Protein AF-A0A6L6JGP5-F1 (afdb_monomer)

Secondary structure (DSSP, 8-state):
--HHHHHHHHHHHPPTTHHHHHHHHTT--HHHHHHHH-TT-S----HHHHHHHHHHHTPPTTTTTS-S---------HHHHHHHHHHHHHHHHH-TTSEEESSEEEEETTEEEEESEEEE-TT--EEEEEEE-S-TT-HHHHHHHHHHHHHHT-SEEEEE-TTTT--TT-TTTT---GGG--EEEEEEETTEEEEESS-GGGTHHHH--

Solvent-accessible surface area (backbone atoms only — not comparable to full-atom values): 11742 Å² total; per-residue (Å²): 134,61,42,62,54,33,19,51,18,46,60,75,68,57,54,95,62,46,61,59,54,47,19,64,76,66,74,42,58,52,68,57,52,54,40,33,44,34,73,90,39,91,50,74,48,43,70,69,57,50,55,53,49,26,64,73,71,74,43,61,92,56,49,45,71,69,35,59,73,70,66,77,73,57,78,73,52,67,64,54,56,51,42,50,54,53,43,48,50,36,46,39,67,69,40,74,78,38,49,67,38,70,70,32,79,46,69,52,95,94,47,76,48,73,32,51,33,32,37,19,40,86,88,66,49,41,43,30,39,28,40,74,31,96,57,72,79,41,63,66,59,52,50,53,50,53,50,49,29,68,65,56,61,20,44,29,35,35,34,24,29,81,61,20,7,55,60,91,80,58,85,53,89,84,55,44,40,77,97,40,58,41,49,50,33,32,35,48,59,94,90,42,79,42,80,42,97,65,50,72,94,59,39,28,65,69,49,23,72

Nearest PDB structures (foldseek):
  3ijm-assembly1_B  TM=6.094E-01  e=1.313E-04  Spirosoma linguale DSM 74
  6vmh-assembly1_C  TM=7.780E-01  e=2.385E+00  Eganvirus ev186
  1y88-assembly1_A  TM=6.019E-01  e=3.965E-01  Archaeoglobus fulgidus
  7lo5-assembly1_B  TM=4.124E-01  e=2.458E-01  Deinococcus wulumuqiensis
  6vli-assembly1_D  TM=4.172E-01  e=4.887E+00  Eganvirus ev186

Structure (mmCIF, N/CA/C/O backbone):
data_AF-A0A6L6JGP5-F1
#
_entry.id   AF-A0A6L6JGP5-F1
#
loop_
_atom_site.group_PDB
_atom_site.id
_atom_site.type_symbol
_atom_site.label_atom_id
_atom_site.label_alt_id
_atom_site.label_comp_id
_atom_site.label_asym_id
_atom_site.label_entity_id
_atom_site.label_seq_id
_atom_site.pdbx_PDB_ins_code
_atom_site.Cartn_x
_atom_site.Cartn_y
_atom_site.Cartn_z
_atom_site.occupancy
_atom_site.B_iso_or_equiv
_atom_site.auth_seq_id
_atom_site.auth_comp_id
_atom_site.auth_asym_id
_atom_site.auth_atom_id
_atom_site.pdbx_PDB_model_num
ATOM 1 N N . MET A 1 1 ? 3.767 3.943 35.020 1.00 59.44 1 MET A N 1
ATOM 2 C CA . MET A 1 1 ? 4.099 4.657 33.766 1.00 59.44 1 MET A CA 1
ATOM 3 C C . MET A 1 1 ? 3.699 6.122 33.915 1.00 59.44 1 MET A C 1
ATOM 5 O O . MET A 1 1 ? 2.789 6.384 34.691 1.00 59.44 1 MET A O 1
ATOM 9 N N . ASP A 1 2 ? 4.389 7.068 33.273 1.00 84.25 2 ASP A N 1
ATOM 10 C CA . ASP A 1 2 ? 4.241 8.501 33.586 1.00 84.25 2 ASP A CA 1
ATOM 11 C C . ASP A 1 2 ? 3.005 9.155 32.928 1.00 84.25 2 ASP A C 1
ATOM 13 O O . ASP A 1 2 ? 2.706 8.934 31.752 1.00 84.25 2 ASP A O 1
ATOM 17 N N . SER A 1 3 ? 2.316 10.013 33.685 1.00 84.12 3 SER A N 1
ATOM 18 C CA . SER A 1 3 ? 1.148 10.816 33.284 1.00 84.12 3 SER A CA 1
ATOM 19 C C . SER A 1 3 ? 1.394 11.600 31.988 1.00 84.12 3 SER A C 1
ATOM 21 O O . SER A 1 3 ? 0.507 11.703 31.137 1.00 84.12 3 SER A O 1
ATOM 23 N N . GLN A 1 4 ? 2.618 12.099 31.780 1.00 84.94 4 GLN A N 1
ATOM 24 C CA . GLN A 1 4 ? 2.993 12.812 30.553 1.00 84.94 4 GLN A CA 1
ATOM 25 C C . GLN A 1 4 ? 2.918 11.930 29.304 1.00 84.94 4 GLN A C 1
ATOM 27 O O . GLN A 1 4 ? 2.494 12.392 28.242 1.00 84.94 4 GLN A O 1
ATOM 32 N N . THR A 1 5 ? 3.263 10.647 29.433 1.00 83.12 5 THR A N 1
ATOM 33 C CA . THR A 1 5 ? 3.203 9.692 28.318 1.00 83.12 5 THR A CA 1
ATOM 34 C C . THR A 1 5 ? 1.757 9.487 27.875 1.00 83.12 5 THR A C 1
ATOM 36 O O . THR A 1 5 ? 1.443 9.650 26.698 1.00 83.12 5 THR A O 1
ATOM 39 N N . ARG A 1 6 ? 0.838 9.283 28.826 1.00 86.12 6 ARG A N 1
ATOM 40 C CA . ARG A 1 6 ? -0.597 9.147 28.529 1.00 86.12 6 ARG A CA 1
ATOM 41 C C . ARG A 1 6 ? -1.183 10.391 27.873 1.00 86.12 6 ARG A C 1
ATOM 43 O O . ARG A 1 6 ? -1.938 10.276 26.912 1.00 86.12 6 ARG A O 1
ATOM 50 N N . LYS A 1 7 ? -0.807 11.583 28.350 1.00 90.25 7 LYS A N 1
ATOM 51 C CA . LYS A 1 7 ? -1.234 12.872 27.771 1.00 90.25 7 LYS A CA 1
ATOM 52 C C . LYS A 1 7 ? -0.756 13.056 26.333 1.00 90.25 7 LYS A C 1
ATOM 54 O O . LYS A 1 7 ? -1.494 13.558 25.486 1.00 90.25 7 LYS A O 1
ATOM 59 N N . LYS A 1 8 ? 0.473 12.632 26.033 1.00 85.25 8 LYS A N 1
ATOM 60 C CA . LYS A 1 8 ? 0.995 12.624 24.663 1.00 85.25 8 LYS A CA 1
ATOM 61 C C . LYS A 1 8 ? 0.203 11.652 23.782 1.00 85.25 8 LYS A C 1
ATOM 63 O O . LYS A 1 8 ? -0.222 12.029 22.691 1.00 85.25 8 LYS A O 1
ATOM 68 N N . ASN A 1 9 ? -0.042 10.443 24.279 1.00 85.88 9 ASN A N 1
ATOM 69 C CA . ASN A 1 9 ? -0.699 9.371 23.532 1.00 85.88 9 ASN A CA 1
ATOM 70 C C . ASN A 1 9 ? -2.166 9.692 23.230 1.00 85.88 9 ASN A C 1
ATOM 72 O O . ASN A 1 9 ? -2.601 9.560 22.088 1.00 85.88 9 ASN A O 1
ATOM 76 N N . ILE A 1 10 ? -2.918 10.195 24.212 1.00 87.50 10 ILE A N 1
ATOM 77 C CA . ILE A 1 10 ? -4.322 10.563 24.004 1.00 87.50 10 ILE A CA 1
ATOM 78 C C . ILE A 1 10 ? -4.465 11.698 22.988 1.00 87.50 10 ILE A C 1
ATOM 80 O O . ILE A 1 10 ? -5.337 11.646 22.126 1.00 87.50 10 ILE A O 1
ATOM 84 N N . ARG A 1 11 ? -3.567 12.692 23.014 1.00 86.06 11 ARG A N 1
ATOM 85 C CA . ARG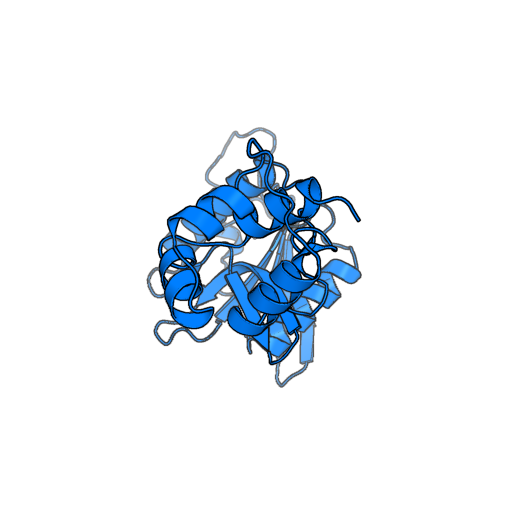 A 1 11 ? -3.585 13.799 22.050 1.00 86.06 11 ARG A CA 1
ATOM 86 C C . ARG A 1 11 ? -3.310 13.330 20.620 1.00 86.06 11 ARG A C 1
ATOM 88 O O . ARG A 1 11 ? -3.856 13.912 19.692 1.00 86.06 11 ARG A O 1
ATOM 95 N N . ALA A 1 12 ? -2.478 12.303 20.445 1.00 81.12 12 ALA A N 1
ATOM 96 C CA . ALA A 1 12 ? -2.206 11.713 19.136 1.00 81.12 12 ALA A CA 1
ATOM 97 C C . ALA A 1 12 ? -3.389 10.886 18.598 1.00 81.12 12 ALA A C 1
ATOM 99 O O . ALA A 1 12 ? -3.545 10.770 17.385 1.00 81.12 12 ALA A O 1
ATOM 100 N N . ARG A 1 13 ? -4.216 10.316 19.486 1.00 85.88 13 ARG A N 1
ATOM 101 C CA . ARG A 1 13 ? -5.344 9.443 19.118 1.00 85.88 13 ARG A CA 1
ATOM 102 C C . ARG A 1 13 ? -6.669 10.193 18.928 1.00 85.88 13 ARG A C 1
ATOM 104 O O . ARG A 1 13 ? -7.466 9.783 18.088 1.00 85.88 13 ARG A O 1
ATOM 111 N N . LEU A 1 14 ? -6.918 11.270 19.680 1.00 86.12 14 LEU A N 1
ATOM 112 C CA . LEU A 1 14 ? -8.174 12.028 19.600 1.00 86.12 14 LEU A CA 1
ATOM 113 C C . LEU A 1 14 ? -8.285 12.843 18.302 1.00 86.12 14 LEU A C 1
ATOM 115 O O . LEU A 1 14 ? -7.399 13.626 17.957 1.00 86.12 14 LEU A O 1
ATOM 119 N N . LYS A 1 15 ? -9.428 12.725 17.625 1.00 83.38 15 LYS A N 1
ATOM 120 C CA . LYS A 1 15 ? -9.823 13.536 16.468 1.00 83.38 15 LYS A CA 1
ATOM 121 C C . LYS A 1 15 ? -10.721 14.701 16.888 1.00 83.38 15 LYS A C 1
ATOM 123 O O . LYS A 1 15 ? -11.176 14.822 18.028 1.00 83.38 15 LYS A O 1
ATOM 128 N N . ARG A 1 16 ? -10.994 15.600 15.937 1.00 79.06 16 ARG A N 1
ATOM 129 C CA . ARG A 1 16 ? -11.905 16.735 16.141 1.00 79.06 16 ARG A CA 1
ATOM 130 C C . ARG A 1 16 ? -13.306 16.217 16.491 1.00 79.06 16 ARG A C 1
ATOM 132 O O . ARG A 1 16 ? -13.933 15.563 15.672 1.00 79.06 16 ARG A O 1
ATOM 139 N N . GLY A 1 17 ? -13.795 16.567 17.681 1.00 83.00 17 GLY A N 1
ATOM 140 C CA . GLY A 1 17 ? -15.117 16.168 18.186 1.00 83.00 17 GLY A CA 1
ATOM 141 C C . GLY A 1 17 ? -15.080 15.073 19.256 1.00 83.00 17 GLY A C 1
ATOM 142 O O . GLY A 1 17 ? -15.974 15.039 20.100 1.00 83.00 17 GLY A O 1
ATOM 143 N N . ASP A 1 18 ? -14.014 14.270 19.313 1.00 87.06 18 ASP A N 1
ATOM 144 C CA . ASP A 1 18 ? -13.922 13.130 20.236 1.00 87.06 18 ASP A CA 1
ATOM 145 C C . ASP A 1 18 ? -13.907 13.565 21.703 1.00 87.06 18 ASP A C 1
ATOM 147 O O . ASP A 1 18 ? -14.499 12.910 22.552 1.00 87.06 18 ASP A O 1
ATOM 151 N N . LEU A 1 19 ? -13.296 14.713 22.015 1.00 90.44 19 LEU A N 1
ATOM 152 C CA . LEU A 1 19 ? -13.270 15.236 23.383 1.00 90.44 19 LEU A CA 1
ATOM 153 C C . LEU A 1 19 ? -14.669 15.617 23.891 1.00 90.44 19 LEU A C 1
ATOM 155 O O . LEU A 1 19 ? -14.971 15.422 25.065 1.00 90.44 19 LEU A O 1
ATOM 159 N N . LYS A 1 20 ? -15.531 16.135 23.005 1.00 89.44 20 LYS A N 1
ATOM 160 C CA . LYS A 1 20 ? -16.921 16.454 23.348 1.00 89.44 20 LYS A CA 1
ATOM 161 C C . LYS A 1 20 ? -17.709 15.168 23.596 1.00 89.44 20 LYS A C 1
ATOM 163 O O . LYS A 1 20 ? -18.354 15.041 24.632 1.00 89.44 20 LYS A O 1
ATOM 168 N N . LYS A 1 21 ? -17.566 14.190 22.702 1.00 89.56 21 LYS A N 1
ATOM 169 C CA . 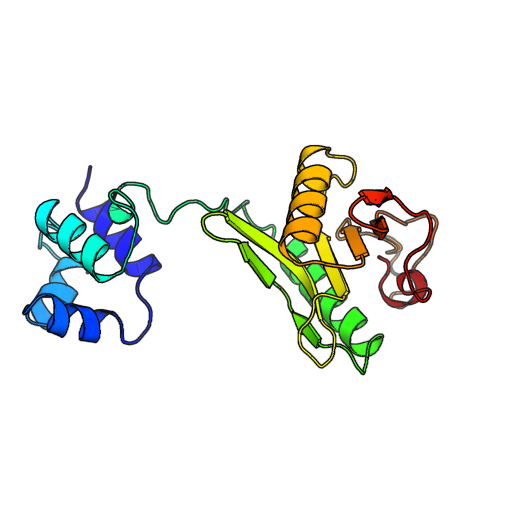LYS A 1 21 ? -18.176 12.867 22.862 1.00 89.56 21 LYS A CA 1
ATOM 170 C C . LYS A 1 21 ? -17.734 12.196 24.170 1.00 89.56 21 LYS A C 1
ATOM 172 O O . LYS A 1 21 ? -18.568 11.728 24.932 1.00 89.56 21 LYS A O 1
ATOM 177 N N . LEU A 1 22 ? -16.440 12.239 24.490 1.00 92.12 22 LEU A N 1
ATOM 178 C CA . LEU A 1 22 ? -15.905 11.717 25.749 1.00 92.12 22 LEU A CA 1
ATOM 179 C C . LEU A 1 22 ? -16.461 12.430 26.980 1.00 92.12 22 LEU A C 1
ATOM 181 O O . LEU A 1 22 ? -16.735 11.770 27.977 1.00 92.12 22 LEU A O 1
ATOM 185 N N . SER A 1 23 ? -16.633 13.755 26.922 1.00 93.31 23 SER A N 1
ATOM 186 C CA . SER A 1 23 ? -17.236 14.502 28.032 1.00 93.31 23 SER A CA 1
ATOM 187 C C . SER A 1 23 ? -18.674 14.061 28.312 1.00 93.31 23 SER A C 1
ATOM 189 O O . SER A 1 23 ? -19.041 13.888 29.471 1.00 93.31 23 SER A O 1
ATOM 191 N N . GLU A 1 24 ? -19.451 13.792 27.260 1.00 91.75 24 GLU A N 1
ATOM 192 C CA . GLU A 1 24 ? -20.830 13.305 27.362 1.00 91.75 24 GLU A CA 1
ATOM 193 C C . GLU A 1 24 ? -20.876 11.848 27.856 1.00 91.75 24 GLU A C 1
ATOM 195 O O . GLU A 1 24 ? -21.650 11.514 28.747 1.00 91.75 24 GLU A O 1
ATOM 200 N N . GLU A 1 25 ? -20.013 10.971 27.336 1.00 91.75 25 GLU A N 1
ATOM 201 C CA . GLU A 1 25 ? -20.036 9.542 27.672 1.00 91.75 25 GLU A CA 1
ATOM 202 C C . GLU A 1 25 ? -19.454 9.187 29.043 1.00 91.75 25 GLU A C 1
ATOM 204 O O . GLU A 1 25 ? -19.795 8.136 29.601 1.00 91.75 25 GLU A O 1
ATOM 209 N N . LEU A 1 26 ? -18.530 10.004 29.551 1.00 91.75 26 LEU A N 1
ATOM 210 C CA . LEU A 1 26 ? -17.927 9.834 30.873 1.00 91.75 26 LEU A CA 1
ATOM 211 C C . LEU A 1 26 ? -18.664 10.616 31.963 1.00 91.75 26 LEU A C 1
ATOM 213 O O . LEU A 1 26 ? -18.297 10.466 33.126 1.00 91.75 26 LEU A O 1
ATOM 217 N N . ASP A 1 27 ? -19.664 11.424 31.596 1.00 92.06 27 ASP A N 1
ATOM 218 C CA . ASP A 1 27 ? -20.333 12.374 32.491 1.00 92.06 27 ASP A CA 1
ATOM 219 C C . ASP A 1 27 ? -19.319 13.283 33.218 1.00 92.06 27 ASP A C 1
ATOM 221 O O . ASP A 1 27 ? -19.314 13.452 34.437 1.00 92.06 27 ASP A O 1
ATOM 225 N N . MET A 1 28 ? -18.367 13.828 32.451 1.00 92.00 28 MET A N 1
ATOM 226 C CA . MET A 1 28 ? -17.298 14.690 32.962 1.00 92.00 28 MET A CA 1
ATOM 227 C C . MET A 1 28 ? -17.269 16.006 32.201 1.00 92.00 28 MET A C 1
ATOM 229 O O . MET A 1 28 ? -17.483 16.048 30.994 1.00 92.00 28 MET A O 1
ATOM 233 N N . SER A 1 29 ? -16.922 17.104 32.878 1.00 93.19 29 SER A N 1
ATOM 234 C CA . SER A 1 29 ? -16.856 18.395 32.191 1.00 93.19 29 SER A CA 1
ATOM 235 C C . SER A 1 29 ? -15.777 18.401 31.100 1.00 93.19 29 SER A C 1
ATOM 237 O O . SER A 1 29 ? -14.640 17.965 31.307 1.00 93.19 29 SER A O 1
ATOM 239 N N . TYR A 1 30 ? -16.115 18.971 29.942 1.00 91.06 30 TYR A N 1
ATOM 240 C CA . TYR A 1 30 ? -15.174 19.160 28.835 1.00 91.06 30 TYR A CA 1
ATOM 241 C C . TYR A 1 30 ? -13.903 19.899 29.281 1.00 91.06 30 TYR A C 1
ATOM 243 O O . TYR A 1 30 ? -12.793 19.530 28.901 1.00 91.06 30 TYR A O 1
ATOM 251 N N . SER A 1 31 ? -14.062 20.921 30.131 1.00 90.31 31 SER A N 1
ATOM 252 C CA . SER A 1 31 ? -12.950 21.699 30.689 1.00 90.31 31 SER A CA 1
ATOM 253 C C . SER A 1 31 ? -11.991 20.819 31.493 1.00 90.31 31 SER A C 1
ATOM 255 O O . SER A 1 31 ? -10.778 20.877 31.283 1.00 90.31 31 SER A O 1
ATOM 257 N N . TYR A 1 32 ? -12.527 19.940 32.347 1.00 91.25 32 TYR A N 1
ATOM 258 C CA . TYR A 1 32 ? -11.722 19.003 33.124 1.00 91.25 32 TYR A CA 1
ATOM 259 C C . TYR A 1 32 ? -10.936 18.049 32.220 1.00 91.25 32 TYR A C 1
ATOM 261 O O . TYR A 1 32 ? -9.721 17.948 32.367 1.00 91.25 32 TYR A O 1
ATOM 269 N N . LEU A 1 33 ? -11.588 17.401 31.247 1.00 91.06 33 LEU A N 1
ATOM 270 C CA . LEU A 1 33 ? -10.903 16.484 30.328 1.00 91.06 33 LEU A CA 1
ATOM 271 C C . LEU A 1 33 ? -9.850 17.214 29.483 1.00 91.06 33 LEU A C 1
ATOM 273 O O . LEU A 1 33 ? -8.730 16.731 29.329 1.00 91.06 33 LEU A O 1
ATOM 277 N N . SER A 1 34 ? -10.155 18.426 29.012 1.00 89.94 34 SER A N 1
ATOM 278 C CA . SER A 1 34 ? -9.196 19.263 28.286 1.00 89.94 34 SER A CA 1
ATOM 279 C C . SER A 1 34 ? -7.958 19.590 29.127 1.00 89.94 34 SER A C 1
ATOM 281 O O . SER A 1 34 ? -6.845 19.615 28.599 1.00 89.94 34 SER A O 1
ATOM 283 N N . GLN A 1 35 ? -8.124 19.848 30.427 1.00 90.12 35 GLN A N 1
ATOM 284 C CA . GLN A 1 35 ? -7.008 20.089 31.341 1.00 90.12 35 GLN A CA 1
ATOM 285 C C . GLN A 1 35 ? -6.265 18.796 31.687 1.00 90.12 35 GLN A C 1
ATOM 287 O O . GLN A 1 35 ? -5.036 18.806 31.737 1.00 90.12 35 GLN A O 1
ATOM 292 N N . ALA A 1 36 ? -6.973 17.686 31.891 1.00 88.81 36 ALA A N 1
ATOM 293 C CA . ALA A 1 36 ? -6.384 16.386 32.195 1.00 88.81 36 ALA A CA 1
ATOM 294 C C . ALA A 1 36 ? -5.537 15.853 31.029 1.00 88.81 36 ALA A C 1
ATOM 296 O O . ALA A 1 36 ? -4.494 15.246 31.259 1.00 88.81 36 ALA A O 1
ATOM 297 N N . PHE A 1 37 ? -5.932 16.124 29.783 1.00 90.81 37 PHE A N 1
ATOM 298 C CA . PHE A 1 37 ? -5.233 15.647 28.584 1.00 90.81 37 PHE A CA 1
ATOM 299 C C . PHE A 1 37 ? -4.137 16.603 28.093 1.00 90.81 37 PHE A C 1
ATOM 301 O O . PHE A 1 37 ? -3.343 16.244 27.224 1.00 90.81 37 PHE A O 1
ATOM 308 N N . SER A 1 38 ? -4.055 17.818 28.644 1.00 86.75 38 SER A N 1
ATOM 309 C CA . SER A 1 38 ? -3.057 18.809 28.235 1.00 86.75 38 SER A CA 1
ATOM 310 C C . SER A 1 38 ? -1.671 18.503 28.834 1.00 86.75 38 SER A C 1
ATOM 312 O O . SER A 1 38 ? -1.544 18.440 30.065 1.00 86.75 38 SER A O 1
ATOM 314 N N . PRO A 1 39 ? -0.603 18.372 28.015 1.00 82.31 39 PRO A N 1
ATOM 315 C CA . PRO A 1 39 ? 0.762 18.104 28.493 1.00 82.31 39 PRO A CA 1
ATOM 316 C C . PRO A 1 39 ? 1.282 19.147 29.493 1.00 82.31 39 PRO A C 1
ATOM 318 O O . PRO A 1 39 ? 1.908 18.798 30.491 1.00 82.31 39 PRO A O 1
ATOM 321 N N . GLY A 1 40 ? 0.955 20.425 29.268 1.00 81.12 40 GLY A N 1
ATOM 322 C CA . GLY A 1 40 ? 1.381 21.540 30.124 1.00 81.12 40 GLY A CA 1
ATOM 323 C C . GLY A 1 40 ? 0.558 21.717 31.404 1.00 81.12 40 GLY A C 1
ATOM 324 O O . GLY A 1 40 ? 0.838 22.608 32.200 1.00 81.12 40 GLY A O 1
ATOM 325 N N . SER A 1 41 ? -0.476 20.902 31.608 1.00 87.19 41 SER A N 1
ATOM 326 C CA . SER A 1 41 ? -1.332 20.982 32.788 1.00 87.19 41 SER A CA 1
ATOM 327 C C . SER A 1 41 ? -0.727 20.245 33.982 1.00 87.19 41 SER A C 1
ATOM 329 O O . SER A 1 41 ? -0.176 19.152 33.834 1.00 87.19 41 SER A O 1
ATOM 331 N N . LYS A 1 42 ? -0.917 20.801 35.184 1.00 85.00 42 LYS A N 1
ATOM 332 C CA . LYS A 1 42 ? -0.536 20.163 36.456 1.00 85.00 42 LYS A CA 1
ATOM 333 C C . LYS A 1 42 ? -1.416 18.960 36.819 1.00 85.00 42 LYS A C 1
ATOM 335 O O . LYS A 1 42 ? -1.064 18.216 37.725 1.00 85.00 42 LYS A O 1
ATOM 340 N N . PHE A 1 43 ? -2.547 18.764 36.137 1.00 86.94 43 PHE A N 1
ATOM 341 C CA . PHE A 1 43 ? -3.436 17.632 36.401 1.00 86.94 43 PHE A CA 1
ATOM 342 C C . PHE A 1 43 ? -2.768 16.302 36.056 1.00 86.94 43 PHE A C 1
ATOM 344 O O . PHE A 1 43 ? -2.186 16.154 34.980 1.00 86.94 43 PHE A O 1
ATOM 351 N N . THR A 1 44 ? -2.888 15.324 36.946 1.00 87.00 44 THR A N 1
ATOM 352 C CA . THR A 1 44 ? -2.394 13.965 36.714 1.00 87.00 44 THR A CA 1
ATOM 353 C C . THR A 1 44 ? -3.415 13.179 35.904 1.00 87.00 44 THR A C 1
ATOM 355 O O . THR A 1 44 ? -4.561 13.035 36.325 1.00 87.00 44 THR A O 1
ATOM 358 N N . PHE A 1 45 ? -3.001 12.645 34.754 1.00 89.62 45 PHE A N 1
ATOM 359 C CA . PHE A 1 45 ? -3.818 11.710 33.993 1.00 89.62 45 PHE A CA 1
ATOM 360 C C . PHE A 1 45 ? -3.691 10.319 34.631 1.00 89.62 45 PHE A C 1
ATOM 362 O O . PHE A 1 45 ? -2.739 9.575 34.372 1.00 89.62 45 PHE A O 1
ATOM 369 N N . THR A 1 46 ? -4.623 10.024 35.538 1.00 90.56 46 THR A N 1
ATOM 370 C CA . THR A 1 46 ? -4.619 8.806 36.354 1.00 90.56 46 THR A CA 1
ATOM 371 C C . THR A 1 46 ? -4.899 7.556 35.528 1.00 90.56 46 THR A C 1
ATOM 373 O O . THR A 1 46 ? -5.565 7.605 34.494 1.00 90.56 46 THR A O 1
ATOM 376 N N . ASP A 1 47 ? -4.420 6.420 36.027 1.00 89.94 47 ASP A N 1
ATOM 377 C CA . ASP A 1 47 ? -4.654 5.090 35.460 1.00 89.94 47 ASP A CA 1
ATOM 378 C C . ASP A 1 47 ? -6.154 4.801 35.339 1.00 89.94 47 ASP A C 1
ATOM 380 O O . ASP A 1 47 ? -6.621 4.341 34.303 1.00 89.94 47 ASP A O 1
ATOM 384 N N . GLU A 1 48 ? -6.936 5.148 36.362 1.00 91.00 48 GLU A N 1
ATOM 385 C CA . GLU A 1 48 ? -8.387 4.960 36.341 1.00 91.00 48 GLU A CA 1
ATOM 386 C C . GLU A 1 48 ? -9.054 5.752 35.206 1.00 91.00 48 GLU A C 1
ATOM 388 O O . GLU A 1 48 ? -9.893 5.214 34.480 1.00 91.00 48 GLU A O 1
ATOM 393 N N . LEU A 1 49 ? -8.662 7.018 35.013 1.00 91.44 49 LEU A N 1
ATOM 394 C CA . LEU A 1 49 ? -9.191 7.835 33.923 1.00 91.44 49 LEU A CA 1
ATOM 395 C C . LEU A 1 49 ? -8.751 7.282 32.563 1.00 91.44 49 LEU A C 1
ATOM 397 O O . LEU A 1 49 ? -9.551 7.262 31.633 1.00 91.44 49 LEU A O 1
ATOM 401 N N . ALA A 1 50 ? -7.514 6.795 32.449 1.00 90.69 50 ALA A N 1
ATOM 402 C CA . ALA A 1 50 ? -7.004 6.197 31.218 1.00 90.69 50 ALA A CA 1
ATOM 403 C C . ALA A 1 50 ? -7.833 4.970 30.810 1.00 90.69 50 ALA A C 1
ATOM 405 O O . ALA A 1 50 ? -8.331 4.916 29.686 1.00 90.69 50 ALA A O 1
ATOM 406 N N . ARG A 1 51 ? -8.099 4.056 31.752 1.00 92.44 51 ARG A N 1
ATOM 407 C CA . ARG A 1 51 ? -8.921 2.856 31.515 1.00 92.44 51 ARG A CA 1
ATOM 408 C C . ARG A 1 51 ? -10.363 3.199 31.144 1.00 92.44 51 ARG A C 1
ATOM 410 O O . ARG A 1 51 ? -10.956 2.543 30.290 1.00 92.44 51 ARG A O 1
ATOM 417 N N . LYS A 1 52 ? -10.934 4.244 31.755 1.00 92.44 52 LYS A N 1
ATOM 418 C CA . LYS A 1 52 ? -12.270 4.744 31.392 1.00 92.44 52 LYS A CA 1
ATOM 419 C C . LYS A 1 52 ? -12.301 5.283 29.962 1.00 92.44 52 LYS A C 1
ATOM 421 O O . LYS A 1 52 ? -13.225 4.955 29.224 1.00 92.44 52 LYS A O 1
ATOM 426 N N . VAL A 1 53 ? -11.300 6.072 29.569 1.00 91.25 53 VAL A N 1
ATOM 427 C CA . VAL A 1 53 ? -11.198 6.620 28.208 1.00 91.25 53 VAL A CA 1
ATOM 428 C C . VAL A 1 53 ? -11.035 5.506 27.178 1.00 91.25 53 VAL A C 1
ATOM 430 O O . VAL A 1 53 ? -11.777 5.488 26.203 1.00 91.25 53 VAL A O 1
ATOM 433 N N . GLU A 1 54 ? -10.119 4.562 27.400 1.00 88.81 54 GLU A N 1
ATOM 434 C CA . GLU A 1 54 ? -9.904 3.431 26.488 1.00 88.81 54 GLU A CA 1
ATOM 435 C C . GLU A 1 54 ? -11.185 2.631 26.271 1.00 88.81 54 GLU A C 1
ATOM 437 O O . GLU A 1 54 ? -11.577 2.395 25.133 1.00 88.81 54 GLU A O 1
ATOM 442 N N . LYS A 1 55 ? -11.904 2.314 27.354 1.00 90.56 55 LYS A N 1
ATOM 443 C CA . LYS A 1 55 ? -13.177 1.593 27.278 1.00 90.56 55 LYS A CA 1
ATOM 444 C C . LYS A 1 55 ? -14.240 2.341 26.467 1.00 90.56 55 LYS A C 1
ATOM 446 O O . LYS A 1 55 ? -15.023 1.707 25.771 1.00 90.56 55 LYS A O 1
ATOM 451 N N . LYS A 1 56 ? -14.313 3.671 26.582 1.00 91.00 56 LYS A N 1
ATOM 452 C CA . LYS A 1 56 ? -15.300 4.486 25.849 1.00 91.00 56 LYS A CA 1
ATOM 453 C C . LYS A 1 56 ? -14.940 4.683 24.383 1.00 91.00 56 LYS A C 1
ATOM 455 O O . LYS A 1 56 ? -15.819 4.720 23.531 1.00 91.00 56 LYS A O 1
ATOM 460 N N . MET A 1 57 ? -13.650 4.765 24.087 1.00 85.75 57 MET A N 1
ATOM 461 C CA . MET A 1 57 ? -13.155 4.917 22.722 1.00 85.75 57 MET A CA 1
ATOM 462 C C . MET A 1 57 ? -12.976 3.587 21.983 1.00 85.75 57 MET A C 1
ATOM 464 O O . MET A 1 57 ? -12.525 3.607 20.839 1.00 85.75 57 MET A O 1
ATOM 468 N N . ASP A 1 58 ? -13.321 2.466 22.624 1.00 84.62 58 ASP A N 1
ATOM 469 C CA . ASP A 1 58 ? -13.100 1.111 22.112 1.00 84.62 58 ASP A CA 1
ATOM 470 C C . ASP A 1 58 ? -11.621 0.862 21.753 1.00 84.62 58 ASP A C 1
ATOM 472 O O . ASP A 1 58 ? -11.270 0.327 20.702 1.00 84.62 58 ASP A O 1
ATOM 476 N N . TRP A 1 59 ? -10.717 1.338 22.615 1.00 84.88 59 TRP A N 1
ATOM 477 C CA . TRP A 1 59 ? -9.278 1.107 22.498 1.00 84.88 59 TRP A CA 1
ATOM 478 C C . TRP A 1 59 ? -8.849 -0.094 23.350 1.00 84.88 59 TRP A C 1
ATOM 480 O O . TRP A 1 59 ? -9.431 -0.320 24.417 1.00 84.88 59 TRP A O 1
ATOM 490 N N . PRO A 1 60 ? -7.800 -0.834 22.939 1.00 82.69 60 PRO A N 1
ATOM 491 C CA . PRO A 1 60 ? -7.214 -1.883 23.765 1.00 82.69 60 PRO A CA 1
ATOM 492 C C . PRO A 1 60 ? -6.829 -1.363 25.155 1.00 82.69 60 PRO A C 1
ATOM 494 O O . PRO A 1 60 ? -6.331 -0.244 25.301 1.00 82.69 60 PRO A O 1
ATOM 497 N N . VAL A 1 61 ? -7.035 -2.188 26.182 1.00 83.50 61 VAL A N 1
ATOM 498 C CA . VAL A 1 61 ? -6.548 -1.888 27.534 1.00 83.50 61 VAL A CA 1
ATOM 499 C C . VAL A 1 61 ? -5.027 -1.806 27.477 1.00 83.50 61 VAL A C 1
ATOM 501 O O . VAL A 1 61 ? -4.383 -2.782 27.114 1.00 83.50 61 VAL A O 1
ATOM 504 N N . GLY A 1 62 ? -4.460 -0.658 27.838 1.00 83.69 62 GLY A N 1
ATOM 505 C CA . GLY A 1 62 ? -3.020 -0.407 27.724 1.00 83.69 62 GLY A CA 1
ATOM 506 C C . GLY A 1 62 ? -2.658 0.558 26.596 1.00 83.69 62 GLY A C 1
ATOM 507 O O . GLY A 1 62 ? -1.531 1.043 26.549 1.00 83.69 62 GLY A O 1
ATOM 508 N N . ALA A 1 63 ? -3.599 0.898 25.709 1.00 81.75 63 ALA A N 1
ATOM 509 C CA . ALA A 1 63 ? -3.350 1.732 24.533 1.00 81.75 63 ALA A CA 1
ATOM 510 C C . ALA A 1 63 ? -2.850 3.152 24.855 1.00 81.75 63 ALA A C 1
ATOM 512 O O . ALA A 1 63 ? -2.262 3.812 23.991 1.00 81.75 63 ALA A O 1
ATOM 513 N N . LEU A 1 64 ? -3.107 3.662 26.062 1.00 85.69 64 LEU A N 1
ATOM 514 C CA . LEU A 1 64 ? -2.580 4.946 26.526 1.00 85.69 64 LEU A CA 1
ATOM 515 C C . LEU A 1 64 ? -1.230 4.822 27.234 1.00 85.69 64 LEU A C 1
ATOM 517 O O . LEU A 1 64 ? -0.524 5.825 27.356 1.00 85.69 64 LEU A O 1
ATOM 521 N N . GLU A 1 65 ? -0.849 3.624 27.663 1.00 83.62 65 GLU A N 1
ATOM 522 C CA . GLU A 1 65 ? 0.471 3.301 28.195 1.00 83.62 65 GLU A CA 1
ATOM 523 C C . GLU A 1 65 ? 1.451 2.991 27.067 1.00 83.62 65 GLU A C 1
ATOM 525 O O . GLU A 1 65 ? 2.508 3.603 27.006 1.00 83.62 65 GLU A O 1
ATOM 530 N N . GLU A 1 66 ? 1.079 2.145 26.114 1.00 69.88 66 GLU A N 1
ATOM 531 C CA . GLU A 1 66 ? 1.975 1.537 25.116 1.00 69.88 66 GLU A CA 1
ATOM 532 C C . GLU A 1 66 ? 2.473 2.492 24.009 1.00 69.88 66 GLU A C 1
ATOM 534 O O . GLU A 1 66 ? 3.074 2.071 23.024 1.00 69.88 66 GLU A O 1
ATOM 539 N N . GLY A 1 67 ? 2.287 3.805 24.178 1.00 55.44 67 GLY A N 1
ATOM 540 C CA . GLY A 1 67 ? 2.444 4.782 23.102 1.00 55.44 67 GLY A CA 1
ATOM 541 C C . GLY A 1 67 ? 1.175 4.851 22.247 1.00 55.44 67 GLY A C 1
ATOM 542 O O . GLY A 1 67 ? 0.268 4.027 22.397 1.00 55.44 67 GLY A O 1
ATOM 543 N N . PRO A 1 68 ? 1.048 5.790 21.287 1.00 51.47 68 PRO A N 1
ATOM 544 C CA . PRO A 1 68 ? 0.340 5.401 20.072 1.00 51.47 68 PRO A CA 1
ATOM 545 C C . PRO A 1 68 ? 0.969 4.069 19.672 1.00 51.47 68 PRO A C 1
ATOM 547 O O . PRO A 1 68 ? 2.199 4.011 19.646 1.00 51.47 68 PRO A O 1
ATOM 550 N N . GLU A 1 69 ? 0.166 3.018 19.480 1.00 45.84 69 GLU A N 1
ATOM 551 C CA . GLU A 1 69 ? 0.675 1.778 18.907 1.00 45.84 69 GLU A CA 1
ATOM 552 C C . GLU A 1 69 ? 1.599 2.220 17.791 1.00 45.84 69 GLU A C 1
ATOM 554 O O . GLU A 1 69 ? 1.173 2.897 16.846 1.00 45.84 69 GLU A O 1
ATOM 559 N N . ALA A 1 70 ? 2.881 1.930 17.963 1.00 37.41 70 ALA A N 1
ATOM 560 C CA . ALA A 1 70 ? 3.767 1.922 16.846 1.00 37.41 70 ALA A CA 1
ATOM 561 C C . ALA A 1 70 ? 3.262 0.751 15.987 1.00 37.41 70 ALA A C 1
ATOM 563 O O . ALA A 1 70 ? 3.874 -0.305 15.928 1.00 37.41 70 ALA A O 1
ATOM 564 N N . HIS A 1 71 ? 2.167 0.963 15.237 1.00 36.28 71 HIS A N 1
ATOM 565 C CA . HIS A 1 71 ? 2.296 0.745 13.809 1.00 36.28 71 HIS A CA 1
ATOM 566 C C . HIS A 1 71 ? 3.641 1.359 13.498 1.00 36.28 71 HIS A C 1
ATOM 568 O O . HIS A 1 71 ? 3.796 2.541 13.830 1.00 36.28 71 HIS A O 1
ATOM 574 N N . PRO A 1 72 ? 4.629 0.574 13.059 1.00 34.31 72 PRO A N 1
ATOM 575 C CA . PRO A 1 72 ? 5.935 1.122 12.834 1.00 34.31 72 PRO A CA 1
ATOM 576 C C . PRO A 1 72 ? 5.708 2.311 11.908 1.00 34.31 72 PRO A C 1
ATOM 578 O O . PRO A 1 72 ? 5.456 2.177 10.717 1.00 34.31 72 PRO A O 1
ATOM 581 N N . SER A 1 73 ? 5.794 3.510 12.478 1.00 38.69 73 SER A N 1
ATOM 582 C CA . SER A 1 73 ? 6.426 4.613 11.816 1.00 38.69 73 SER A CA 1
ATOM 583 C C . SER A 1 73 ? 7.871 4.139 11.730 1.00 38.69 73 SER A C 1
ATOM 585 O O . SER A 1 73 ? 8.738 4.647 12.439 1.00 38.69 73 SER A O 1
ATOM 587 N N . GLU A 1 74 ? 8.117 3.139 10.862 1.00 43.41 74 GLU A N 1
ATOM 588 C CA . GLU A 1 74 ? 9.261 3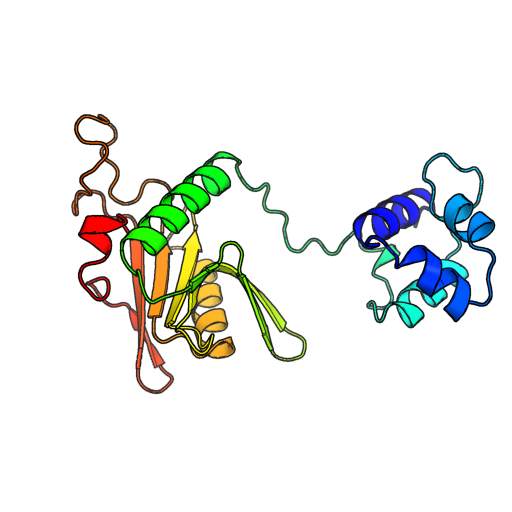.164 9.969 1.00 43.41 74 GLU A CA 1
ATOM 589 C C . GLU A 1 74 ? 9.431 4.639 9.686 1.00 43.41 74 GLU A C 1
ATOM 591 O O . GLU A 1 74 ? 8.462 5.282 9.281 1.00 43.41 74 GLU A O 1
AT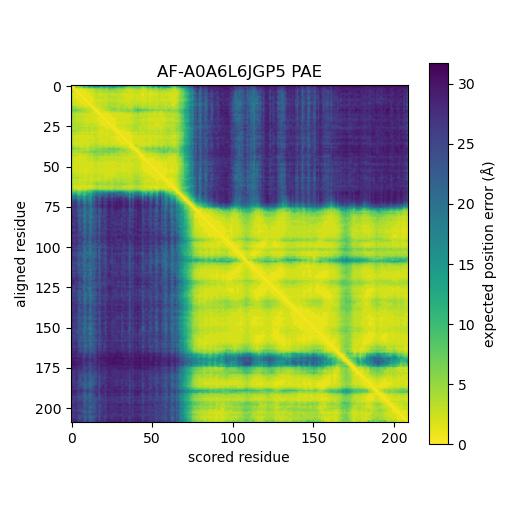OM 596 N N . SER A 1 75 ? 10.553 5.218 10.101 1.00 41.28 75 SER A N 1
ATOM 597 C CA . SER A 1 75 ? 10.875 6.597 9.782 1.00 41.28 75 SER A CA 1
ATOM 598 C C . SER A 1 75 ? 10.603 6.756 8.294 1.00 41.28 75 SER A C 1
ATOM 600 O O . SER A 1 75 ? 11.399 6.268 7.492 1.00 41.28 75 SER A O 1
ATOM 602 N N . ILE A 1 76 ? 9.427 7.284 7.929 1.00 55.94 76 ILE A N 1
ATOM 603 C CA . ILE A 1 76 ? 8.977 7.187 6.549 1.00 55.94 76 ILE A CA 1
ATOM 604 C C . ILE A 1 76 ? 9.865 8.186 5.852 1.00 55.94 76 ILE A C 1
ATOM 606 O O . ILE A 1 76 ? 9.694 9.396 6.021 1.00 55.94 76 ILE A O 1
ATOM 610 N N . ASN A 1 77 ? 10.886 7.665 5.181 1.00 65.75 77 ASN A N 1
ATOM 611 C CA . ASN A 1 77 ? 11.869 8.463 4.494 1.00 65.75 77 ASN A CA 1
ATOM 612 C C . ASN A 1 77 ? 11.070 9.426 3.591 1.00 65.75 77 ASN A C 1
ATOM 614 O O . ASN A 1 77 ? 10.279 8.968 2.766 1.00 65.75 77 ASN A O 1
ATOM 618 N N . PRO A 1 78 ? 11.164 10.756 3.785 1.00 70.75 78 PRO A N 1
ATOM 619 C CA . PRO A 1 78 ? 10.304 11.711 3.089 1.00 70.75 78 PRO A CA 1
ATOM 620 C C . PRO A 1 78 ? 10.357 11.571 1.565 1.00 70.75 78 PRO A C 1
ATOM 622 O O . PRO A 1 78 ? 9.380 11.888 0.885 1.00 70.75 78 PRO A O 1
ATOM 625 N N . MET A 1 79 ? 11.469 11.053 1.032 1.00 72.00 79 MET A N 1
ATOM 626 C CA . MET A 1 79 ? 11.603 10.731 -0.386 1.00 72.00 79 MET A CA 1
ATOM 627 C C . MET A 1 79 ? 10.671 9.595 -0.824 1.00 72.00 79 MET A C 1
ATOM 629 O O . MET A 1 79 ? 10.083 9.702 -1.896 1.00 72.00 79 MET A O 1
ATOM 633 N N . LEU A 1 80 ? 10.456 8.575 0.013 1.00 78.75 80 LEU A N 1
ATOM 634 C CA . LEU A 1 80 ? 9.489 7.493 -0.222 1.00 78.75 80 LEU A CA 1
ATOM 635 C C . LEU A 1 80 ? 8.071 8.054 -0.383 1.00 78.75 80 LEU A C 1
ATOM 637 O O . LEU A 1 80 ? 7.371 7.751 -1.347 1.00 78.75 80 LEU A O 1
ATOM 641 N N . ILE A 1 81 ? 7.678 8.987 0.492 1.00 81.12 81 ILE A N 1
ATOM 642 C CA . ILE A 1 81 ? 6.365 9.651 0.419 1.00 81.12 81 ILE A CA 1
ATOM 643 C C . ILE A 1 81 ? 6.208 10.418 -0.895 1.00 81.12 81 ILE A C 1
ATOM 645 O O . ILE A 1 81 ? 5.150 10.361 -1.528 1.00 81.12 81 ILE A O 1
ATOM 649 N N . VAL A 1 82 ? 7.232 11.176 -1.294 1.00 83.00 82 VAL A N 1
ATOM 650 C CA . VAL A 1 82 ? 7.199 11.949 -2.543 1.00 83.00 82 VAL A CA 1
ATOM 651 C C . VAL A 1 82 ? 7.138 11.014 -3.749 1.00 83.00 82 VAL A C 1
ATOM 653 O O . VAL A 1 82 ? 6.288 11.217 -4.617 1.00 83.00 82 VAL A O 1
ATOM 656 N N . ALA A 1 83 ? 7.959 9.962 -3.772 1.00 84.56 83 ALA A N 1
ATOM 657 C CA . ALA A 1 83 ? 7.942 8.949 -4.821 1.00 84.56 83 ALA A CA 1
ATOM 658 C C . ALA A 1 83 ? 6.558 8.291 -4.936 1.00 84.56 83 ALA A C 1
ATOM 660 O O . ALA A 1 83 ? 5.995 8.250 -6.029 1.00 84.56 83 ALA A O 1
ATOM 661 N N . ASN A 1 84 ? 5.943 7.888 -3.820 1.00 87.19 84 ASN A N 1
ATOM 662 C CA . ASN A 1 84 ? 4.603 7.291 -3.819 1.00 87.19 84 ASN A CA 1
ATOM 663 C C . ASN A 1 84 ? 3.527 8.238 -4.332 1.00 87.19 84 ASN A C 1
ATOM 665 O O . ASN A 1 84 ? 2.645 7.815 -5.079 1.00 87.19 84 ASN A O 1
ATOM 669 N N . LYS A 1 85 ? 3.594 9.527 -3.981 1.00 87.44 85 LYS A N 1
ATOM 670 C CA . LYS A 1 85 ? 2.654 10.530 -4.505 1.00 87.44 85 LYS A CA 1
ATOM 671 C C . LYS A 1 85 ? 2.773 10.684 -6.018 1.00 87.44 85 LYS A C 1
ATOM 673 O O . LYS A 1 85 ? 1.747 10.768 -6.690 1.00 87.44 85 LYS A O 1
ATOM 678 N N . LEU A 1 86 ? 3.997 10.711 -6.545 1.00 87.12 86 LEU A N 1
ATOM 679 C CA . LEU A 1 86 ? 4.231 10.786 -7.987 1.00 87.12 86 LEU A CA 1
ATOM 680 C C . LEU A 1 86 ? 3.710 9.527 -8.689 1.00 87.12 86 LEU A C 1
ATOM 682 O O . LEU A 1 86 ? 2.904 9.646 -9.605 1.00 87.12 86 LEU A O 1
ATOM 686 N N . ARG A 1 87 ? 4.048 8.328 -8.196 1.00 88.94 87 ARG A N 1
ATOM 687 C CA . ARG A 1 87 ? 3.553 7.060 -8.767 1.00 88.94 87 ARG A CA 1
ATOM 688 C C . ARG A 1 87 ? 2.034 6.948 -8.715 1.00 88.94 87 ARG A C 1
ATOM 690 O O . ARG A 1 87 ? 1.414 6.546 -9.691 1.00 88.94 87 ARG A O 1
ATOM 697 N N . SER A 1 88 ? 1.414 7.368 -7.613 1.00 90.94 88 SER A N 1
ATOM 698 C CA . SER A 1 88 ? -0.050 7.387 -7.484 1.00 90.94 88 SER A CA 1
ATOM 699 C C . SER A 1 88 ? -0.705 8.283 -8.535 1.00 90.94 88 SER A C 1
ATOM 701 O O . SER A 1 88 ? -1.767 7.951 -9.058 1.00 90.94 88 SER A O 1
ATOM 703 N N . ARG A 1 89 ? -0.073 9.418 -8.864 1.00 89.81 89 ARG A N 1
ATOM 704 C CA . ARG A 1 89 ? -0.542 10.310 -9.926 1.00 89.81 89 ARG A CA 1
ATOM 705 C C . ARG A 1 89 ? -0.418 9.654 -11.301 1.00 89.81 89 ARG A C 1
ATOM 707 O O . ARG A 1 89 ? -1.375 9.732 -12.063 1.00 89.81 89 ARG A O 1
ATOM 714 N N . GLU A 1 90 ? 0.703 9.002 -11.599 1.00 91.00 90 GLU A N 1
ATOM 715 C CA . GLU A 1 90 ? 0.890 8.292 -12.874 1.00 91.00 90 GLU A CA 1
ATOM 716 C C . GLU A 1 90 ? -0.120 7.146 -13.035 1.00 91.00 90 GLU A C 1
ATOM 718 O O . GLU A 1 90 ? -0.786 7.047 -14.065 1.00 91.00 90 GLU A O 1
ATOM 723 N N . PHE A 1 91 ? -0.364 6.362 -11.977 1.00 93.38 91 PHE A N 1
ATOM 724 C CA . PHE A 1 91 ? -1.434 5.360 -11.980 1.00 93.38 91 PHE A CA 1
ATOM 725 C C . PHE A 1 91 ? -2.813 5.970 -12.252 1.00 93.38 91 PHE A C 1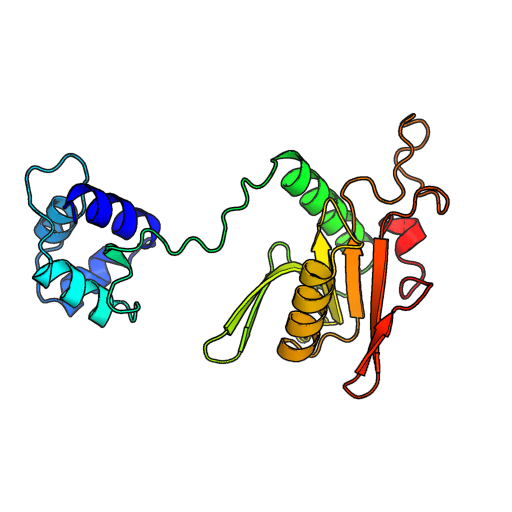
ATOM 727 O O . PHE A 1 91 ? -3.598 5.374 -12.984 1.00 93.38 91 PHE A O 1
ATOM 734 N N . ALA A 1 92 ? -3.120 7.145 -11.693 1.00 91.75 92 ALA A N 1
ATOM 735 C CA . ALA A 1 92 ? -4.409 7.805 -11.906 1.00 91.75 92 ALA A CA 1
ATOM 736 C C . ALA A 1 92 ? -4.569 8.334 -13.342 1.00 91.75 92 ALA A C 1
ATOM 738 O O . ALA A 1 92 ? -5.681 8.388 -13.864 1.00 91.75 92 ALA A O 1
ATOM 739 N N . LEU A 1 93 ? -3.466 8.722 -13.992 1.00 90.75 93 LEU A N 1
ATOM 740 C CA . LEU A 1 93 ? -3.467 9.133 -15.397 1.00 90.75 93 LEU A CA 1
ATOM 741 C C . LEU A 1 93 ? -3.633 7.938 -16.343 1.00 90.75 93 LEU A C 1
ATOM 743 O O . LEU A 1 93 ? -4.337 8.059 -17.351 1.00 90.75 93 LEU A O 1
ATOM 747 N N . PHE A 1 94 ? -3.004 6.809 -16.007 1.00 93.25 94 PHE A N 1
ATOM 748 C CA . PHE A 1 94 ? -3.074 5.567 -16.770 1.00 93.25 94 PHE A CA 1
ATOM 749 C C . PHE A 1 94 ? -4.444 4.883 -16.621 1.00 93.25 94 PHE A C 1
ATOM 751 O O . PHE A 1 94 ? -5.171 4.708 -17.600 1.00 93.25 94 PHE A O 1
ATOM 758 N N . TYR A 1 95 ? -4.861 4.577 -15.390 1.00 93.62 95 TYR A N 1
ATOM 759 C CA . TYR A 1 95 ? -6.151 3.952 -15.099 1.00 93.62 95 TYR A CA 1
ATOM 760 C C . TYR A 1 95 ? -7.260 4.989 -14.883 1.00 93.62 95 TYR A C 1
ATOM 762 O O . TYR A 1 95 ? -7.744 5.187 -13.771 1.00 93.62 95 TYR A O 1
ATOM 770 N N . ARG A 1 96 ? -7.725 5.623 -15.964 1.00 90.00 96 ARG A N 1
ATOM 771 C CA . ARG A 1 96 ? -8.747 6.692 -15.893 1.00 90.00 96 ARG A CA 1
ATOM 772 C C . ARG A 1 96 ? -10.091 6.276 -15.285 1.00 90.00 96 ARG A C 1
ATOM 774 O O . ARG A 1 96 ? -10.831 7.136 -14.823 1.00 90.00 96 ARG A O 1
ATOM 781 N N . MET A 1 97 ? -10.396 4.982 -15.320 1.00 91.19 97 MET A N 1
ATOM 782 C CA . MET A 1 97 ? -11.631 4.382 -14.798 1.00 91.19 97 MET A CA 1
ATOM 783 C C . MET A 1 97 ? -11.403 3.635 -13.475 1.00 91.19 97 MET A C 1
ATOM 785 O O . MET A 1 97 ? -12.203 2.792 -13.104 1.00 91.19 97 MET A O 1
ATOM 789 N N . LYS A 1 98 ? -10.267 3.844 -12.796 1.00 92.69 98 LYS A N 1
ATOM 7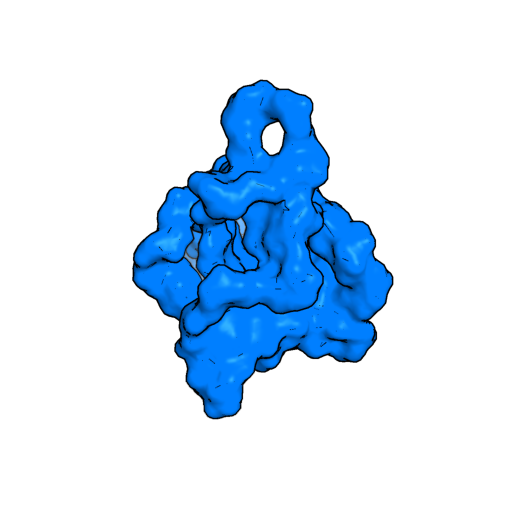90 C CA . LYS A 1 98 ? -10.000 3.229 -11.490 1.00 92.69 98 LYS A CA 1
ATOM 791 C C . LYS A 1 98 ? -9.705 4.308 -10.464 1.00 92.69 98 LYS A C 1
ATOM 793 O O . LYS A 1 98 ? -9.147 5.360 -10.770 1.00 92.69 98 LYS A O 1
ATOM 798 N N . THR A 1 99 ? -10.047 4.031 -9.213 1.00 93.44 99 THR A N 1
ATOM 799 C CA . THR A 1 99 ? -9.746 4.935 -8.102 1.00 93.44 99 THR A CA 1
ATOM 800 C C . THR A 1 99 ? -8.396 4.579 -7.490 1.00 93.44 99 THR A C 1
ATOM 802 O O . THR A 1 99 ? -8.207 3.465 -7.008 1.00 93.44 99 THR A O 1
ATOM 805 N N . ILE A 1 100 ? -7.472 5.542 -7.440 1.00 93.44 100 ILE A N 1
ATOM 806 C CA . ILE A 1 100 ? -6.171 5.372 -6.778 1.00 93.44 100 ILE A CA 1
ATOM 807 C C . ILE A 1 100 ? -6.229 5.918 -5.346 1.00 93.44 100 ILE A C 1
ATOM 809 O O . ILE A 1 100 ? -6.657 7.052 -5.115 1.00 93.44 100 ILE A O 1
ATOM 813 N N . ARG A 1 101 ? -5.786 5.124 -4.366 1.00 89.50 101 ARG A N 1
ATOM 814 C CA . ARG A 1 101 ? -5.682 5.512 -2.947 1.00 89.50 101 ARG A CA 1
ATOM 815 C C . ARG A 1 101 ? -4.257 5.310 -2.444 1.00 89.50 101 ARG A C 1
ATOM 817 O O . ARG A 1 101 ? -3.688 4.246 -2.645 1.00 89.50 101 ARG A O 1
ATOM 824 N N . ALA A 1 102 ? -3.715 6.306 -1.747 1.00 86.81 102 ALA A N 1
ATOM 825 C CA . ALA A 1 102 ? -2.387 6.243 -1.143 1.00 86.81 102 ALA A CA 1
ATOM 826 C C . ALA A 1 102 ? -2.314 7.132 0.119 1.00 86.81 102 ALA A C 1
ATOM 828 O O . ALA A 1 102 ? -2.522 8.345 0.002 1.00 86.81 102 ALA A O 1
ATOM 829 N N . PRO A 1 103 ? -2.025 6.587 1.320 1.00 88.75 103 PRO A N 1
ATOM 830 C CA . PRO A 1 103 ? -1.970 5.159 1.662 1.00 88.75 103 PRO A CA 1
ATOM 831 C C . PRO A 1 103 ? -3.373 4.523 1.726 1.00 88.75 103 PRO A C 1
ATOM 833 O O . PRO A 1 103 ? -4.380 5.227 1.847 1.00 88.75 103 PRO A O 1
ATOM 836 N N . TYR A 1 104 ? -3.448 3.191 1.690 1.00 89.12 104 TYR A N 1
ATOM 837 C CA . TYR A 1 104 ? -4.700 2.433 1.791 1.00 89.12 104 TYR A CA 1
ATOM 838 C C . TYR A 1 104 ? -4.629 1.369 2.887 1.00 89.12 104 TYR A C 1
ATOM 840 O O . TYR A 1 104 ? -3.708 0.557 2.927 1.00 89.12 104 TYR A O 1
ATOM 848 N N . ARG A 1 105 ? -5.614 1.365 3.790 1.00 89.00 105 ARG A N 1
ATOM 849 C CA . ARG A 1 105 ? -5.664 0.432 4.920 1.00 89.00 105 ARG A CA 1
ATOM 850 C C . ARG A 1 105 ? -6.549 -0.764 4.578 1.00 89.00 105 ARG A C 1
ATOM 852 O O . ARG A 1 105 ? -7.732 -0.592 4.297 1.00 89.00 105 ARG A O 1
ATOM 859 N N . VAL A 1 106 ? -5.983 -1.962 4.671 1.00 86.38 106 VAL A N 1
ATOM 860 C CA . VAL A 1 106 ? -6.675 -3.244 4.511 1.00 86.38 106 VAL A CA 1
ATOM 861 C C . VAL A 1 106 ? -6.949 -3.818 5.899 1.00 86.38 106 VAL A C 1
ATOM 863 O O . VAL A 1 106 ? -6.024 -3.983 6.695 1.00 86.38 106 VAL A O 1
ATOM 866 N N . ASN A 1 107 ? -8.215 -4.111 6.200 1.00 86.94 107 ASN A N 1
ATOM 867 C CA . ASN A 1 107 ? -8.642 -4.606 7.509 1.00 86.94 107 ASN A CA 1
ATOM 868 C C . ASN A 1 107 ? -9.455 -5.897 7.366 1.00 86.94 107 ASN A C 1
ATOM 870 O O . ASN A 1 107 ? -10.384 -5.945 6.565 1.00 86.94 107 ASN A O 1
ATOM 874 N N . THR A 1 108 ? -9.168 -6.898 8.201 1.00 80.38 108 THR A N 1
ATOM 875 C CA . THR A 1 108 ? -10.001 -8.102 8.368 1.00 80.38 108 THR A CA 1
ATOM 876 C C . THR A 1 108 ? -10.081 -8.469 9.847 1.00 80.38 108 THR A C 1
ATOM 878 O O . THR A 1 108 ? -9.104 -8.949 10.426 1.00 80.38 108 THR A O 1
ATOM 881 N N . GLY A 1 109 ? -11.240 -8.245 10.472 1.00 77.75 109 GLY A N 1
ATOM 882 C CA . GLY A 1 109 ? -11.434 -8.507 11.900 1.00 77.75 109 GLY A CA 1
ATOM 883 C C . GLY A 1 109 ? -10.430 -7.735 12.764 1.00 77.75 109 GLY 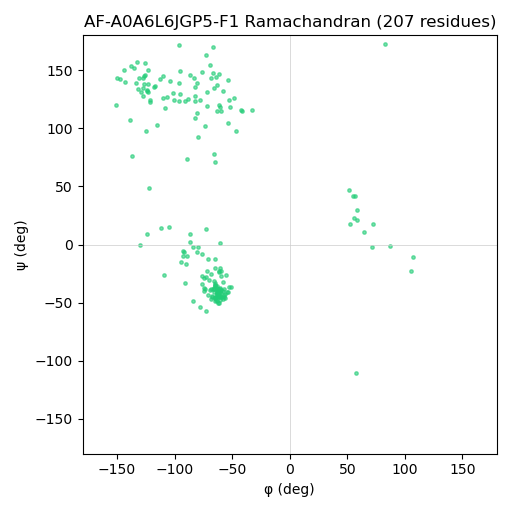A C 1
ATOM 884 O O . GLY A 1 109 ? -10.493 -6.512 12.837 1.00 77.75 109 GLY A O 1
ATOM 885 N N . TYR A 1 110 ? -9.499 -8.457 13.392 1.00 77.31 110 TYR A N 1
ATOM 886 C CA . TYR A 1 110 ? -8.465 -7.922 14.288 1.00 77.31 110 TYR A CA 1
ATOM 887 C C . TYR A 1 110 ? -7.141 -7.566 13.591 1.00 77.31 110 TYR A C 1
ATOM 889 O O . TYR A 1 110 ? -6.248 -7.011 14.228 1.00 77.31 110 TYR A O 1
ATOM 897 N N . LEU A 1 111 ? -6.983 -7.880 12.302 1.00 80.19 111 LEU A N 1
ATOM 898 C CA . LEU A 1 111 ? -5.757 -7.599 11.559 1.00 80.19 111 LEU A CA 1
ATOM 899 C C . LEU A 1 111 ? -5.926 -6.360 10.675 1.00 80.19 111 LEU A C 1
ATOM 901 O O . LEU A 1 111 ? -6.874 -6.265 9.894 1.00 80.19 111 LEU A O 1
ATOM 905 N N . ALA A 1 112 ? -4.968 -5.439 10.769 1.00 84.69 112 ALA A N 1
ATOM 906 C CA . ALA A 1 112 ? -4.875 -4.259 9.923 1.00 84.69 112 ALA A CA 1
ATOM 907 C C . ALA A 1 112 ? -3.475 -4.141 9.317 1.00 84.69 112 ALA A C 1
ATOM 909 O O . ALA A 1 112 ? -2.473 -4.210 10.030 1.00 84.69 112 ALA A O 1
ATOM 910 N N . LYS A 1 113 ? -3.414 -3.929 8.005 1.00 88.81 113 LYS A N 1
ATOM 911 C CA . LYS A 1 113 ? -2.181 -3.690 7.248 1.00 88.81 113 LYS A CA 1
ATOM 912 C C . LYS A 1 113 ? -2.379 -2.487 6.325 1.00 88.81 113 LYS A C 1
ATOM 914 O O . LYS A 1 113 ? -3.508 -2.133 5.987 1.00 88.81 113 LYS A O 1
ATOM 919 N N . THR A 1 114 ? -1.284 -1.848 5.930 1.00 90.38 114 THR A N 1
ATOM 920 C CA . THR A 1 114 ? -1.318 -0.651 5.084 1.00 90.38 114 THR A CA 1
ATOM 921 C C . THR A 1 114 ? -0.535 -0.909 3.809 1.00 90.38 114 THR A C 1
ATOM 923 O O . THR A 1 114 ? 0.655 -1.220 3.864 1.00 90.38 114 THR A O 1
ATOM 926 N N . ALA A 1 115 ? -1.215 -0.755 2.678 1.00 93.81 115 ALA A N 1
ATOM 927 C CA . ALA A 1 115 ? -0.601 -0.657 1.368 1.00 93.81 115 ALA A CA 1
ATOM 928 C C . ALA A 1 115 ? -0.235 0.805 1.085 1.00 93.81 115 ALA A C 1
ATOM 930 O O . ALA A 1 115 ? -0.947 1.734 1.487 1.00 93.81 115 ALA A O 1
ATOM 931 N N . ASP A 1 116 ? 0.861 1.007 0.365 1.00 93.81 116 ASP A N 1
ATOM 932 C CA . ASP A 1 116 ? 1.307 2.334 -0.050 1.00 93.81 116 ASP A CA 1
ATOM 933 C C . ASP A 1 116 ? 0.437 2.882 -1.176 1.00 93.81 116 ASP A C 1
ATOM 935 O O . ASP A 1 116 ? 0.110 4.068 -1.188 1.00 93.81 116 ASP A O 1
ATOM 939 N N . ILE A 1 117 ? 0.017 2.003 -2.089 1.00 95.06 117 ILE A N 1
ATOM 940 C CA . ILE A 1 117 ? -0.900 2.312 -3.185 1.00 95.06 117 ILE A CA 1
ATOM 941 C C . ILE A 1 117 ? -1.975 1.228 -3.243 1.00 95.06 117 ILE A C 1
ATOM 943 O O . ILE A 1 117 ? -1.688 0.043 -3.107 1.00 95.06 117 ILE A O 1
ATOM 947 N N . ALA A 1 118 ? -3.218 1.623 -3.480 1.00 95.88 118 ALA A N 1
ATOM 948 C CA . ALA A 1 118 ? -4.285 0.728 -3.894 1.00 95.88 118 ALA A CA 1
ATOM 949 C C . ALA A 1 118 ? -4.940 1.259 -5.164 1.00 95.88 118 ALA A C 1
ATOM 951 O O . ALA A 1 118 ? -5.205 2.457 -5.286 1.00 95.88 118 ALA A O 1
ATOM 952 N N . ILE A 1 119 ? -5.213 0.343 -6.084 1.00 96.88 119 ILE A N 1
ATOM 953 C CA . ILE A 1 119 ? -5.975 0.572 -7.305 1.00 96.88 119 ILE A CA 1
ATOM 954 C C . ILE A 1 119 ? -7.311 -0.130 -7.102 1.00 96.88 119 ILE A C 1
ATOM 956 O O . ILE A 1 119 ? -7.345 -1.344 -6.896 1.00 96.88 119 ILE A O 1
ATOM 960 N N . LEU A 1 120 ? -8.396 0.633 -7.113 1.00 95.19 120 LEU A N 1
ATOM 961 C CA . LEU A 1 120 ? -9.745 0.140 -6.866 1.00 95.19 120 LEU A CA 1
ATOM 962 C C . LEU A 1 120 ? -10.577 0.236 -8.143 1.00 95.19 120 LEU A C 1
ATOM 964 O O . LEU A 1 120 ? -10.454 1.210 -8.886 1.00 95.19 120 L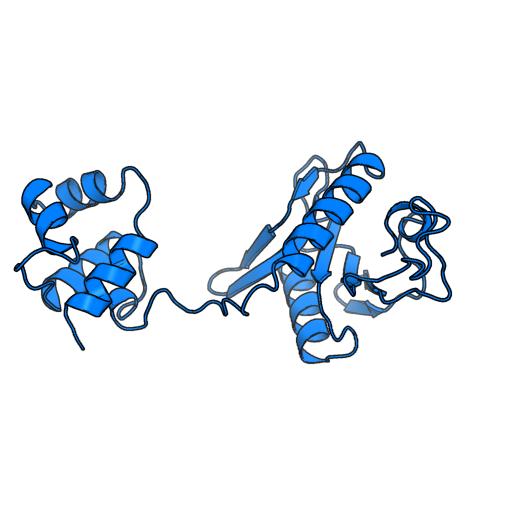EU A O 1
ATOM 968 N N . GLU A 1 121 ? -11.431 -0.753 -8.371 1.00 93.19 121 GLU A N 1
ATOM 969 C CA . GLU A 1 121 ? -12.480 -0.677 -9.388 1.00 93.19 121 GLU A CA 1
ATOM 970 C C . GLU A 1 121 ? -13.531 0.388 -9.017 1.00 93.19 121 GLU A C 1
ATOM 972 O O . GLU A 1 121 ? -13.546 0.915 -7.899 1.00 93.19 121 GLU A O 1
ATOM 977 N N . ASP A 1 122 ? -14.432 0.697 -9.952 1.00 89.06 122 ASP A N 1
ATOM 978 C CA . ASP A 1 122 ? -15.524 1.663 -9.748 1.00 89.06 122 ASP A CA 1
ATOM 979 C C . ASP A 1 122 ? -16.475 1.268 -8.599 1.00 89.06 122 ASP A C 1
ATOM 981 O O . ASP A 1 122 ? -17.067 2.131 -7.949 1.00 89.06 122 ASP A O 1
ATOM 985 N N . ASP A 1 123 ? -16.594 -0.031 -8.307 1.00 87.56 123 ASP A N 1
ATOM 986 C CA . ASP A 1 123 ? -17.369 -0.573 -7.183 1.00 87.56 123 ASP A CA 1
ATOM 987 C C . ASP A 1 123 ? -16.578 -0.635 -5.859 1.00 87.56 123 ASP A C 1
ATOM 989 O O . ASP A 1 123 ? -17.053 -1.191 -4.868 1.00 87.56 123 ASP A O 1
ATOM 993 N N . PHE A 1 124 ? -15.379 -0.043 -5.831 1.00 85.00 124 PHE A N 1
ATOM 994 C CA . PHE A 1 124 ? -14.420 -0.053 -4.724 1.00 85.00 124 PHE A CA 1
ATOM 995 C C . PHE A 1 124 ? -13.837 -1.426 -4.369 1.00 85.00 124 PHE A C 1
ATOM 997 O O . PHE A 1 124 ? -13.137 -1.542 -3.357 1.00 85.00 124 PHE A O 1
ATOM 1004 N N . THR A 1 125 ? -14.048 -2.455 -5.192 1.00 90.00 125 THR A N 1
ATOM 1005 C CA . THR A 1 125 ? -13.296 -3.703 -5.048 1.00 90.00 125 THR A CA 1
ATOM 1006 C C . THR A 1 125 ? -11.819 -3.475 -5.364 1.00 90.00 125 THR A C 1
ATOM 1008 O O . THR A 1 125 ? -11.439 -2.605 -6.153 1.00 90.00 125 THR A O 1
ATOM 1011 N N . THR A 1 126 ? -10.944 -4.225 -4.693 1.00 94.19 126 THR A N 1
ATOM 1012 C CA . THR A 1 126 ? -9.499 -4.020 -4.825 1.00 94.19 126 THR A CA 1
ATOM 1013 C C . THR A 1 126 ? -9.005 -4.694 -6.104 1.00 94.19 126 THR A C 1
ATOM 1015 O O . THR A 1 126 ? -8.998 -5.918 -6.196 1.00 94.19 126 THR A O 1
ATOM 1018 N N . TYR A 1 127 ? -8.552 -3.912 -7.085 1.00 96.19 127 TYR A N 1
ATOM 1019 C CA . TYR A 1 127 ? -7.910 -4.438 -8.291 1.00 96.19 127 TYR A CA 1
ATOM 1020 C C . TYR A 1 127 ? -6.460 -4.829 -8.002 1.00 96.19 127 TYR A C 1
ATOM 1022 O O . TYR A 1 127 ? -6.060 -5.973 -8.234 1.00 96.19 127 TYR A O 1
ATOM 1030 N N . ALA A 1 128 ? -5.683 -3.888 -7.456 1.00 97.56 128 ALA A N 1
ATOM 1031 C CA . ALA A 1 128 ? -4.273 -4.092 -7.151 1.00 97.56 128 ALA A CA 1
ATOM 1032 C C . ALA A 1 128 ? -3.831 -3.379 -5.867 1.00 97.56 128 ALA A C 1
ATOM 1034 O O . ALA A 1 128 ? -4.350 -2.312 -5.536 1.00 97.56 128 ALA A O 1
ATOM 1035 N N . LEU A 1 129 ? -2.837 -3.944 -5.178 1.00 97.12 129 LEU A N 1
ATOM 1036 C CA . LEU A 1 129 ? -2.176 -3.331 -4.020 1.00 97.12 129 LEU A CA 1
ATOM 1037 C C . LEU A 1 129 ? -0.668 -3.213 -4.239 1.00 97.12 129 LEU A C 1
ATOM 1039 O O . LEU A 1 129 ? -0.031 -4.147 -4.711 1.00 97.12 129 LEU A O 1
ATOM 1043 N N . GLY A 1 130 ? -0.101 -2.083 -3.841 1.00 96.31 130 GLY A N 1
ATOM 1044 C CA . GLY A 1 130 ? 1.314 -1.769 -3.954 1.00 96.31 130 GLY A CA 1
ATOM 1045 C C . GLY A 1 130 ? 1.963 -1.556 -2.596 1.00 96.31 130 GLY A C 1
ATOM 1046 O O . GLY A 1 130 ? 1.419 -0.826 -1.763 1.00 96.31 130 GLY A O 1
ATOM 1047 N N . LYS A 1 131 ? 3.149 -2.131 -2.399 1.00 94.62 131 LYS A N 1
ATOM 1048 C CA . LYS A 1 131 ? 4.017 -1.874 -1.243 1.00 94.62 131 LYS A CA 1
ATOM 1049 C C . LYS A 1 131 ? 5.366 -1.355 -1.730 1.00 94.62 131 LYS A C 1
ATOM 1051 O O . LYS A 1 131 ? 6.022 -1.997 -2.547 1.00 94.62 131 LYS A O 1
ATOM 1056 N N . GLN A 1 132 ? 5.762 -0.189 -1.240 1.00 92.56 132 GLN A N 1
ATOM 1057 C CA . GLN A 1 132 ? 7.077 0.364 -1.509 1.00 92.56 132 GLN A CA 1
ATOM 1058 C C . GLN A 1 132 ? 8.092 -0.258 -0.547 1.00 92.56 132 GLN A C 1
ATOM 1060 O O . GLN A 1 132 ? 7.819 -0.391 0.646 1.00 92.56 132 GLN A O 1
ATOM 1065 N N . SER A 1 133 ? 9.254 -0.648 -1.066 1.00 90.75 133 SER A N 1
ATOM 1066 C CA . SER A 1 133 ? 10.360 -1.185 -0.269 1.00 90.75 133 SER A CA 1
ATOM 1067 C C . SER A 1 133 ? 11.696 -0.802 -0.895 1.00 90.75 133 SER A C 1
ATOM 1069 O O . SER A 1 133 ? 11.830 -0.822 -2.114 1.00 90.75 133 SER A O 1
ATOM 1071 N N . GLU A 1 134 ? 12.691 -0.489 -0.066 1.00 86.69 134 GLU A N 1
ATOM 1072 C CA . GLU A 1 134 ? 14.086 -0.357 -0.517 1.00 86.69 134 GLU A CA 1
ATOM 1073 C C . GLU A 1 134 ? 14.700 -1.729 -0.857 1.00 86.69 134 GLU A C 1
ATOM 1075 O O . GLU A 1 134 ? 15.622 -1.811 -1.662 1.00 86.69 134 GLU A O 1
ATOM 1080 N N . ASP A 1 135 ? 14.148 -2.813 -0.300 1.00 89.25 135 ASP A N 1
ATOM 1081 C CA . ASP A 1 135 ? 14.503 -4.195 -0.624 1.00 89.25 135 ASP A CA 1
ATOM 1082 C C . ASP A 1 135 ? 13.248 -4.972 -1.042 1.00 89.25 135 ASP A C 1
ATOM 1084 O O . ASP A 1 135 ? 12.458 -5.444 -0.217 1.00 89.25 135 ASP A O 1
ATOM 1088 N N . ILE A 1 136 ? 13.045 -5.087 -2.352 1.00 89.56 136 ILE A N 1
ATOM 1089 C CA . ILE A 1 136 ? 11.915 -5.814 -2.951 1.00 89.56 136 ILE A CA 1
ATOM 1090 C C . ILE A 1 136 ? 12.092 -7.342 -2.904 1.00 89.56 136 ILE A C 1
ATOM 1092 O O . ILE A 1 136 ? 11.170 -8.082 -3.258 1.00 89.56 136 ILE A O 1
ATOM 1096 N N . THR A 1 137 ? 13.270 -7.828 -2.500 1.00 89.62 137 THR A N 1
ATOM 1097 C CA . THR A 1 137 ? 13.566 -9.260 -2.344 1.00 89.62 137 THR A CA 1
ATOM 1098 C C . THR A 1 137 ? 13.308 -9.761 -0.927 1.00 89.62 137 THR A C 1
ATOM 1100 O O . THR A 1 137 ? 13.257 -10.967 -0.705 1.00 89.62 137 THR A O 1
ATOM 1103 N N . ASN A 1 138 ? 13.060 -8.850 0.018 1.00 91.00 138 ASN A N 1
ATOM 1104 C CA . ASN A 1 138 ? 12.751 -9.181 1.398 1.00 91.00 138 ASN A CA 1
ATOM 1105 C C . ASN A 1 138 ? 11.484 -10.051 1.510 1.00 91.00 138 ASN A C 1
ATOM 1107 O O . ASN A 1 138 ? 10.365 -9.599 1.247 1.00 91.00 138 ASN A O 1
ATOM 1111 N N . GLU A 1 139 ? 11.660 -11.289 1.971 1.00 91.31 139 GLU A N 1
ATOM 1112 C CA . GLU A 1 139 ? 10.583 -12.274 2.142 1.00 91.31 139 GLU A CA 1
ATOM 1113 C C . GLU A 1 139 ? 9.465 -11.793 3.078 1.00 91.31 139 GLU A C 1
ATOM 1115 O O . GLU A 1 139 ? 8.296 -12.105 2.858 1.00 91.31 139 GLU A O 1
ATOM 1120 N N . GLN A 1 140 ? 9.778 -10.978 4.091 1.00 89.75 140 GLN A N 1
ATOM 1121 C CA . GLN A 1 140 ? 8.758 -10.408 4.972 1.00 89.75 140 GLN A CA 1
ATOM 1122 C C . GLN A 1 140 ? 7.886 -9.389 4.229 1.00 89.75 140 GLN A C 1
ATOM 1124 O O . GLN A 1 140 ? 6.674 -9.360 4.441 1.00 89.75 140 GLN A O 1
ATOM 1129 N N . CYS A 1 141 ? 8.469 -8.579 3.340 1.00 90.62 141 CYS A N 1
ATOM 1130 C CA . CYS A 1 141 ? 7.714 -7.645 2.502 1.00 90.62 141 CYS A CA 1
ATOM 1131 C C . CYS A 1 141 ? 6.809 -8.388 1.512 1.00 90.62 141 CYS A C 1
ATOM 1133 O O . CYS A 1 141 ? 5.653 -7.998 1.326 1.00 90.62 141 CYS A O 1
ATOM 1135 N N . VAL A 1 142 ? 7.308 -9.478 0.920 1.00 94.00 142 VAL A N 1
ATOM 1136 C CA . VAL A 1 142 ? 6.519 -10.358 0.046 1.00 94.00 142 VAL A CA 1
ATOM 1137 C C . VAL A 1 142 ? 5.365 -10.987 0.826 1.00 94.00 142 VAL A C 1
ATOM 1139 O O . VAL A 1 142 ? 4.215 -10.879 0.403 1.00 94.00 142 VAL A O 1
ATOM 1142 N N . ALA A 1 143 ? 5.636 -11.581 1.990 1.00 92.88 143 ALA A N 1
ATOM 1143 C CA . ALA A 1 143 ? 4.617 -12.195 2.838 1.00 92.88 143 ALA A CA 1
ATOM 1144 C C . ALA A 1 143 ? 3.544 -11.186 3.283 1.00 92.88 143 ALA A C 1
ATOM 1146 O O . ALA A 1 143 ? 2.351 -11.492 3.247 1.00 92.88 143 ALA A O 1
ATOM 1147 N N . ASP A 1 144 ? 3.949 -9.967 3.645 1.00 93.50 144 ASP A N 1
ATOM 1148 C CA . ASP A 1 144 ? 3.033 -8.888 4.011 1.00 93.50 144 ASP A CA 1
ATOM 1149 C C . ASP A 1 144 ? 2.130 -8.474 2.838 1.00 93.50 144 ASP A C 1
ATOM 1151 O O . ASP A 1 144 ? 0.924 -8.291 3.029 1.00 93.50 144 ASP A O 1
ATOM 1155 N N . LEU A 1 145 ? 2.675 -8.361 1.621 1.00 96.00 145 LEU A N 1
ATOM 1156 C CA . LEU A 1 145 ? 1.882 -8.082 0.422 1.00 96.00 145 LEU A CA 1
ATOM 1157 C C . LEU A 1 145 ? 0.896 -9.219 0.125 1.00 96.00 145 LEU A C 1
ATOM 1159 O O . LEU A 1 145 ? -0.289 -8.956 -0.082 1.00 96.00 145 LEU A O 1
ATOM 1163 N N . VAL A 1 146 ? 1.359 -10.471 0.145 1.00 95.38 146 VAL A N 1
ATOM 1164 C CA . VAL A 1 146 ? 0.524 -11.663 -0.081 1.00 95.38 146 VAL A CA 1
ATOM 1165 C C . VAL A 1 146 ? -0.635 -11.709 0.917 1.00 95.38 146 VAL A C 1
ATOM 1167 O O . VAL A 1 146 ? -1.781 -11.946 0.527 1.00 95.38 146 VAL A O 1
ATOM 1170 N N . LEU A 1 147 ? -0.367 -11.419 2.192 1.00 93.50 147 LEU A N 1
ATOM 1171 C CA . LEU A 1 147 ? -1.391 -11.342 3.230 1.00 93.50 147 LEU A CA 1
ATOM 1172 C C . LEU A 1 147 ? -2.414 -10.237 2.937 1.00 93.50 147 LEU A C 1
ATOM 1174 O O . LEU A 1 147 ? -3.616 -10.486 3.009 1.00 93.50 147 LEU A O 1
ATOM 1178 N N . MET A 1 148 ? -1.970 -9.039 2.545 1.00 95.19 148 MET A N 1
ATOM 1179 C CA . MET A 1 148 ? -2.880 -7.955 2.157 1.00 95.19 148 MET A CA 1
ATOM 1180 C C . MET A 1 148 ? -3.729 -8.305 0.931 1.00 95.19 148 MET A C 1
ATOM 1182 O O . MET A 1 148 ? -4.915 -7.970 0.897 1.00 95.19 148 MET A O 1
ATOM 1186 N N . MET A 1 149 ? -3.163 -8.994 -0.064 1.00 95.94 149 MET A N 1
ATOM 1187 C CA . MET A 1 149 ? -3.915 -9.477 -1.225 1.00 95.94 149 MET A CA 1
ATOM 1188 C C . MET A 1 149 ? -4.998 -10.474 -0.805 1.00 95.94 149 MET A C 1
ATOM 1190 O O . MET A 1 149 ? -6.143 -10.346 -1.234 1.00 95.94 149 MET A O 1
ATOM 1194 N N . ALA A 1 150 ? -4.667 -11.419 0.079 1.00 92.75 150 ALA A N 1
ATOM 1195 C CA . ALA A 1 150 ? -5.629 -12.383 0.608 1.00 92.75 150 ALA A CA 1
ATOM 1196 C C . ALA A 1 150 ? -6.748 -11.703 1.419 1.00 92.75 150 ALA A C 1
ATOM 1198 O O . ALA A 1 150 ? -7.918 -12.037 1.252 1.00 92.75 150 ALA A O 1
ATOM 1199 N N . MET A 1 151 ? -6.404 -10.715 2.250 1.00 91.62 151 MET A N 1
ATOM 1200 C CA . MET A 1 151 ? -7.357 -9.949 3.062 1.00 91.62 151 MET A CA 1
ATOM 1201 C C . MET A 1 151 ? -8.319 -9.092 2.225 1.00 91.62 151 MET A C 1
ATOM 1203 O O . MET A 1 151 ? -9.482 -8.937 2.585 1.00 91.62 151 MET A O 1
ATOM 1207 N N . SER A 1 152 ? -7.824 -8.491 1.142 1.00 92.69 152 SER A N 1
ATOM 1208 C CA . SER A 1 152 ? -8.574 -7.531 0.316 1.00 92.69 152 SER A CA 1
ATOM 1209 C C . SER A 1 152 ? -9.280 -8.155 -0.887 1.00 92.69 152 SER A C 1
ATOM 1211 O O . SER A 1 152 ? -10.114 -7.497 -1.509 1.00 92.69 152 SER A O 1
ATOM 1213 N N . GLY A 1 153 ? -8.917 -9.388 -1.251 1.00 92.62 153 GLY A N 1
ATOM 1214 C CA . GLY A 1 153 ? -9.333 -10.005 -2.507 1.00 92.62 153 GLY A CA 1
ATOM 1215 C C . GLY A 1 153 ? -8.650 -9.409 -3.741 1.00 92.62 153 GLY A C 1
ATOM 1216 O O . GLY A 1 153 ? -9.151 -9.600 -4.846 1.00 92.62 153 GLY A O 1
ATOM 1217 N N . ALA A 1 154 ? -7.529 -8.692 -3.579 1.00 96.06 154 ALA A N 1
ATOM 1218 C CA . ALA A 1 154 ? -6.839 -8.053 -4.695 1.00 96.06 154 ALA A CA 1
ATOM 1219 C C . ALA A 1 154 ? -6.434 -9.064 -5.777 1.00 96.06 154 ALA A C 1
ATOM 1221 O O . ALA A 1 154 ? -5.831 -10.105 -5.488 1.00 96.06 154 ALA A O 1
ATOM 1222 N N . LYS A 1 155 ? -6.732 -8.729 -7.039 1.00 96.44 155 LYS A N 1
ATOM 1223 C CA . LYS A 1 155 ? -6.352 -9.541 -8.204 1.00 96.44 155 LYS A CA 1
ATOM 1224 C C . LYS A 1 155 ? -4.845 -9.507 -8.435 1.00 96.44 155 LYS A C 1
ATOM 1226 O O . LYS A 1 155 ? -4.253 -10.535 -8.768 1.00 96.44 155 LYS A O 1
ATOM 1231 N N . TYR A 1 156 ? -4.237 -8.343 -8.232 1.00 98.00 156 TYR A N 1
ATOM 1232 C CA . TYR A 1 156 ? -2.805 -8.133 -8.386 1.00 98.00 156 TYR A CA 1
ATOM 1233 C C . TYR A 1 156 ? -2.179 -7.525 -7.132 1.00 98.00 156 TYR A C 1
ATOM 1235 O O . TYR A 1 156 ? -2.835 -6.864 -6.327 1.00 98.00 156 TYR A O 1
ATOM 1243 N N . GLY A 1 157 ? -0.885 -7.747 -6.973 1.00 97.56 157 GLY A N 1
ATOM 1244 C CA . GLY A 1 157 ? -0.055 -7.071 -5.992 1.00 97.56 157 GLY A CA 1
ATOM 1245 C C . GLY A 1 157 ? 1.269 -6.691 -6.625 1.00 97.56 157 GLY A C 1
ATOM 1246 O O . GLY A 1 157 ? 1.705 -7.350 -7.566 1.00 97.56 157 GLY A O 1
ATOM 1247 N N . PHE A 1 158 ? 1.913 -5.648 -6.124 1.00 97.44 158 PHE A N 1
ATOM 1248 C CA . PHE A 1 158 ? 3.236 -5.268 -6.591 1.00 97.44 158 PHE A CA 1
ATOM 1249 C C . PHE A 1 158 ? 4.117 -4.744 -5.458 1.00 97.44 158 PHE A C 1
ATOM 1251 O O . PHE A 1 158 ? 3.667 -4.013 -4.571 1.00 97.44 158 PHE A O 1
ATOM 1258 N N . LEU A 1 159 ? 5.389 -5.129 -5.498 1.00 95.88 159 LEU A N 1
ATOM 1259 C CA . LEU A 1 159 ? 6.458 -4.529 -4.707 1.00 95.88 159 LEU A CA 1
ATOM 1260 C C . LEU A 1 159 ? 7.284 -3.638 -5.616 1.00 95.88 159 LEU A C 1
ATOM 1262 O O . LEU A 1 159 ? 7.530 -4.004 -6.762 1.00 95.88 159 LEU A O 1
ATOM 1266 N N . TYR A 1 160 ? 7.717 -2.486 -5.122 1.00 93.88 160 TYR A N 1
ATOM 1267 C CA . TYR A 1 160 ? 8.516 -1.573 -5.928 1.00 93.88 160 TYR A CA 1
ATOM 1268 C C . TYR A 1 160 ? 9.484 -0.752 -5.093 1.00 93.88 160 TYR A C 1
ATOM 1270 O O . TYR A 1 160 ? 9.167 -0.288 -3.997 1.00 93.88 160 TYR A O 1
ATOM 1278 N N . SER A 1 161 ? 10.654 -0.534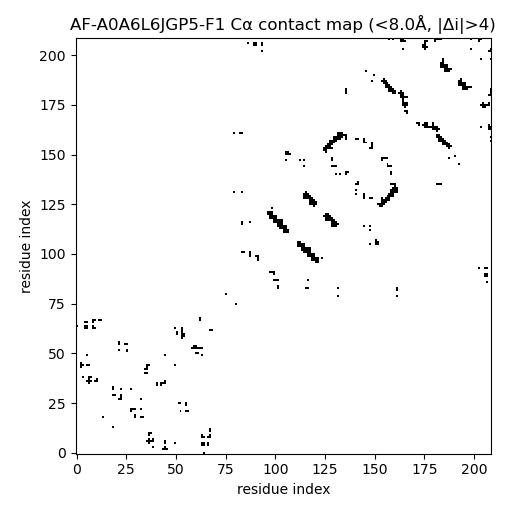 -5.674 1.00 91.38 161 SER A N 1
ATOM 1279 C CA . SER A 1 161 ? 11.611 0.463 -5.232 1.00 91.38 161 SER A CA 1
ATOM 1280 C C . SER A 1 161 ? 11.160 1.864 -5.668 1.00 91.38 161 SER A C 1
ATOM 1282 O O . SER A 1 161 ? 10.557 2.025 -6.738 1.00 91.38 161 SER A O 1
ATOM 1284 N N . PRO A 1 162 ? 11.469 2.921 -4.898 1.00 88.00 162 PRO A N 1
ATOM 1285 C CA . PRO A 1 162 ? 11.247 4.308 -5.317 1.00 88.00 162 PRO A CA 1
ATOM 1286 C C . PRO A 1 162 ? 11.873 4.635 -6.679 1.00 88.00 162 PRO A C 1
ATOM 1288 O O . PRO A 1 162 ? 11.280 5.381 -7.468 1.00 88.00 162 PRO A O 1
ATOM 1291 N N . SER A 1 163 ? 13.042 4.052 -6.960 1.00 87.25 163 SER A N 1
ATOM 1292 C CA . SER A 1 163 ? 13.827 4.259 -8.181 1.00 87.25 163 SER A CA 1
ATOM 1293 C C . SER A 1 163 ? 13.402 3.395 -9.366 1.00 87.25 163 SER A C 1
ATOM 1295 O O . SER A 1 163 ? 13.950 3.584 -10.448 1.00 87.25 163 SER A O 1
ATOM 1297 N N . SER A 1 164 ? 12.414 2.504 -9.217 1.00 89.50 164 SER A N 1
ATOM 1298 C CA . SER A 1 164 ? 12.064 1.535 -10.265 1.00 89.50 164 SER A CA 1
ATOM 1299 C C . SER A 1 164 ? 11.803 2.187 -11.632 1.00 89.50 164 SER A C 1
ATOM 1301 O O . SER A 1 164 ? 10.992 3.107 -11.773 1.00 89.50 164 SER A O 1
ATOM 1303 N N . GLY A 1 165 ? 12.527 1.736 -12.651 1.00 84.75 165 GLY A N 1
ATOM 1304 C CA . GLY A 1 165 ? 12.434 2.215 -14.028 1.00 84.75 165 GLY A CA 1
ATOM 1305 C C . GLY A 1 165 ? 13.002 3.618 -14.282 1.00 84.75 165 GLY A C 1
ATOM 1306 O O . GLY A 1 165 ? 12.969 4.060 -15.428 1.00 84.75 165 GLY A O 1
ATOM 1307 N N . ILE A 1 166 ? 13.501 4.340 -13.269 1.00 82.50 166 ILE A N 1
ATOM 1308 C CA . ILE A 1 166 ? 14.032 5.704 -13.431 1.00 82.50 166 ILE A CA 1
ATOM 1309 C C . ILE A 1 166 ? 15.481 5.643 -13.924 1.00 82.50 166 ILE A C 1
ATOM 1311 O O . ILE A 1 166 ? 16.336 5.007 -13.308 1.00 82.50 166 ILE A O 1
ATOM 1315 N N . ASP A 1 167 ? 15.776 6.367 -15.005 1.00 74.75 167 ASP A N 1
ATOM 1316 C CA . ASP A 1 167 ? 17.150 6.612 -15.447 1.00 74.75 167 ASP A CA 1
ATOM 1317 C C . ASP A 1 167 ? 17.854 7.601 -14.491 1.00 74.75 167 ASP A C 1
ATOM 1319 O O . ASP A 1 167 ? 17.421 8.756 -14.384 1.00 74.75 167 ASP A O 1
ATOM 1323 N N . PRO A 1 168 ? 18.962 7.210 -13.826 1.00 64.56 168 PRO A N 1
ATOM 1324 C CA . PRO A 1 168 ? 19.719 8.094 -12.941 1.00 64.56 168 PRO A CA 1
ATOM 1325 C C . PRO A 1 168 ? 20.284 9.334 -13.640 1.00 64.56 168 PRO A C 1
ATOM 1327 O O . PRO A 1 168 ? 20.616 10.308 -12.968 1.00 64.56 168 PRO A O 1
ATOM 1330 N N . ALA A 1 169 ? 20.415 9.313 -14.970 1.00 68.44 169 ALA A N 1
ATOM 1331 C CA . ALA A 1 169 ? 20.880 10.457 -15.744 1.00 68.44 169 ALA A CA 1
ATOM 1332 C C . ALA A 1 169 ? 19.775 11.501 -16.008 1.00 68.44 169 ALA A C 1
ATOM 1334 O O . ALA A 1 169 ? 20.081 12.569 -16.539 1.00 68.44 169 ALA A O 1
ATOM 1335 N N . TRP A 1 170 ? 18.512 11.218 -15.642 1.00 60.41 170 TRP A N 1
ATOM 1336 C CA . TRP A 1 170 ? 17.336 12.094 -15.807 1.00 60.41 170 TRP A CA 1
ATOM 1337 C C . TRP A 1 170 ? 17.130 12.641 -17.231 1.00 60.41 170 TRP A C 1
ATOM 1339 O O . TRP A 1 170 ? 16.382 13.599 -17.426 1.00 60.41 170 TRP A O 1
ATOM 1349 N N . GLN A 1 171 ? 17.757 12.039 -18.247 1.00 58.53 171 GLN A N 1
ATOM 1350 C CA . GLN A 1 171 ? 17.726 12.567 -19.615 1.00 58.53 171 GLN A CA 1
ATOM 1351 C C . GLN A 1 171 ? 16.330 12.457 -20.238 1.00 58.53 171 GLN A C 1
ATOM 1353 O O . GLN A 1 171 ? 15.978 13.255 -21.102 1.00 58.53 171 GLN A O 1
ATOM 1358 N N . ASN A 1 172 ? 15.517 11.505 -19.768 1.00 57.28 172 ASN A N 1
ATOM 1359 C CA . ASN A 1 172 ? 14.156 11.270 -20.239 1.00 57.28 172 ASN A CA 1
ATOM 1360 C C . ASN A 1 172 ? 13.210 11.004 -19.059 1.00 57.28 172 ASN A C 1
ATOM 1362 O O . ASN A 1 172 ? 12.793 9.872 -18.839 1.00 57.28 172 ASN A O 1
ATOM 1366 N N . ALA A 1 173 ? 12.826 12.049 -18.319 1.00 56.97 173 ALA A N 1
ATOM 1367 C CA . ALA A 1 173 ? 11.953 11.963 -17.134 1.00 56.97 173 ALA A CA 1
ATOM 1368 C C . ALA A 1 173 ? 10.534 11.378 -17.377 1.00 56.97 173 ALA A C 1
ATOM 1370 O O . ALA A 1 173 ? 9.732 11.309 -16.450 1.00 56.97 173 ALA A O 1
ATOM 1371 N N . HIS A 1 174 ? 10.218 10.968 -18.609 1.00 59.16 174 HIS A N 1
ATOM 1372 C CA . HIS A 1 174 ? 8.922 10.428 -19.032 1.00 59.16 174 HIS A CA 1
ATOM 1373 C C . HIS A 1 174 ? 9.014 9.035 -19.674 1.00 59.16 174 HIS A C 1
ATOM 1375 O O . HIS A 1 174 ? 8.040 8.580 -20.267 1.00 59.16 174 HIS A O 1
ATOM 1381 N N . ARG A 1 175 ? 10.178 8.375 -19.622 1.00 72.31 175 ARG A N 1
ATOM 1382 C CA . ARG A 1 175 ? 10.347 7.001 -20.110 1.00 72.31 175 ARG A CA 1
ATOM 1383 C C . ARG A 1 175 ? 10.902 6.127 -19.001 1.00 72.31 175 ARG A C 1
ATOM 1385 O O . ARG A 1 175 ? 11.876 6.505 -18.355 1.00 72.31 175 ARG A O 1
ATOM 1392 N N . TYR A 1 176 ? 10.278 4.969 -18.820 1.00 83.31 176 TYR A N 1
ATOM 1393 C CA . TYR A 1 176 ? 10.762 3.935 -17.923 1.00 83.31 176 TYR A CA 1
ATOM 1394 C C . TYR A 1 176 ? 11.559 2.901 -18.706 1.00 83.31 176 TYR A C 1
ATOM 1396 O O . TYR A 1 176 ? 11.192 2.541 -19.824 1.00 83.31 176 TYR A O 1
ATOM 1404 N N . PHE A 1 177 ? 12.668 2.468 -18.118 1.00 82.69 177 PHE A N 1
ATOM 1405 C CA . PHE A 1 177 ? 13.608 1.543 -18.738 1.00 82.69 177 PHE A CA 1
ATOM 1406 C C . PHE A 1 177 ? 13.539 0.202 -18.030 1.00 82.69 177 PHE A C 1
ATOM 1408 O O . PHE A 1 177 ? 13.681 0.135 -16.806 1.00 82.69 177 PHE A O 1
ATOM 1415 N N . ASP A 1 178 ? 13.321 -0.858 -18.798 1.00 84.50 178 ASP A N 1
ATOM 1416 C CA . ASP A 1 178 ? 13.132 -2.196 -18.249 1.00 84.50 178 ASP A CA 1
ATOM 1417 C C . ASP A 1 178 ? 14.396 -2.729 -17.570 1.00 84.50 178 ASP A C 1
ATOM 1419 O O . ASP A 1 178 ? 14.343 -3.379 -16.531 1.00 84.50 178 ASP A O 1
ATOM 1423 N N . GLU A 1 179 ? 15.562 -2.316 -18.064 1.00 86.06 179 GLU A N 1
ATOM 1424 C CA . GLU A 1 179 ? 16.869 -2.624 -17.485 1.00 86.06 179 GLU A CA 1
ATOM 1425 C C . GLU A 1 179 ? 17.068 -2.003 -16.091 1.00 86.06 179 GLU A C 1
ATOM 1427 O O . GLU A 1 179 ? 18.036 -2.317 -15.394 1.00 86.06 179 GLU A O 1
ATOM 1432 N N . LYS A 1 180 ? 16.178 -1.085 -15.695 1.00 87.19 180 LYS A N 1
ATOM 1433 C CA . LYS A 1 180 ? 16.117 -0.449 -14.374 1.00 87.19 180 LYS A CA 1
ATOM 1434 C C . LYS A 1 180 ? 14.876 -0.865 -13.588 1.00 87.19 180 LYS A C 1
ATOM 1436 O O . LYS A 1 180 ? 14.540 -0.204 -12.606 1.00 87.19 180 LYS A O 1
ATOM 1441 N N . ARG A 1 181 ? 14.170 -1.921 -14.003 1.00 90.19 181 ARG A N 1
ATOM 1442 C CA . ARG A 1 181 ? 13.011 -2.441 -13.279 1.00 90.19 181 ARG A CA 1
ATOM 1443 C C . ARG A 1 181 ? 13.444 -2.932 -11.900 1.00 90.19 181 ARG A C 1
ATOM 1445 O O . ARG A 1 181 ? 14.180 -3.902 -11.759 1.00 90.19 181 ARG A O 1
ATOM 1452 N N . GLU A 1 182 ? 12.936 -2.259 -10.879 1.00 92.12 182 GLU A N 1
ATOM 1453 C CA . GLU A 1 182 ? 13.100 -2.629 -9.474 1.00 92.12 182 GLU A CA 1
ATOM 1454 C C . GLU A 1 182 ? 11.706 -2.812 -8.867 1.00 92.12 182 GLU A C 1
ATOM 1456 O O . GLU A 1 182 ? 11.363 -2.258 -7.819 1.00 92.12 182 GLU A O 1
ATOM 1461 N N . SER A 1 183 ? 10.874 -3.564 -9.579 1.00 93.88 183 SER A N 1
ATOM 1462 C CA . SER A 1 183 ? 9.519 -3.917 -9.192 1.00 93.88 183 SER A CA 1
ATOM 1463 C C . SER A 1 183 ? 9.257 -5.395 -9.452 1.00 93.88 183 SER A C 1
ATOM 1465 O O . SER A 1 183 ? 9.866 -6.018 -10.322 1.00 93.88 183 SER A O 1
ATOM 1467 N N . ARG A 1 184 ? 8.354 -5.968 -8.658 1.00 95.69 184 ARG A N 1
ATOM 1468 C CA . ARG A 1 184 ? 7.917 -7.363 -8.747 1.00 95.69 184 ARG A CA 1
ATOM 1469 C C . ARG A 1 184 ? 6.404 -7.401 -8.707 1.00 95.69 184 ARG A C 1
ATOM 1471 O O . ARG A 1 184 ? 5.805 -6.758 -7.842 1.00 95.69 184 ARG A O 1
ATOM 1478 N N . TRP A 1 185 ? 5.798 -8.165 -9.606 1.00 96.81 185 TRP A N 1
ATOM 1479 C CA . TRP A 1 185 ? 4.349 -8.293 -9.704 1.00 96.81 185 TRP A CA 1
ATOM 1480 C C . TRP A 1 185 ? 3.877 -9.663 -9.265 1.00 96.81 185 TRP A C 1
ATOM 1482 O O . TRP A 1 185 ? 4.508 -10.683 -9.509 1.00 96.81 185 TRP A O 1
ATOM 1492 N N . PHE A 1 186 ? 2.707 -9.681 -8.649 1.00 97.44 186 PHE A N 1
ATOM 1493 C CA . PHE A 1 186 ? 2.067 -10.870 -8.133 1.00 97.44 186 PHE A CA 1
ATOM 1494 C C . PHE A 1 186 ? 0.620 -10.905 -8.604 1.00 97.44 186 PHE A C 1
ATOM 1496 O O . PHE A 1 186 ? -0.062 -9.880 -8.667 1.00 97.44 186 PHE A O 1
ATOM 1503 N N . LYS A 1 187 ? 0.122 -12.099 -8.909 1.00 97.44 187 LYS A N 1
ATOM 1504 C CA . LYS A 1 187 ? -1.255 -12.341 -9.333 1.00 97.44 187 LYS A CA 1
ATOM 1505 C C . LYS A 1 187 ? -1.912 -13.350 -8.414 1.00 97.44 187 LYS A C 1
ATOM 1507 O O . LYS A 1 187 ? -1.379 -14.436 -8.192 1.00 97.44 187 LYS A O 1
ATOM 1512 N N . ASN A 1 188 ? -3.108 -13.023 -7.942 1.00 95.62 188 ASN A N 1
ATOM 1513 C CA . ASN A 1 188 ? -3.978 -13.976 -7.276 1.00 95.62 188 ASN A CA 1
ATOM 1514 C C . ASN A 1 188 ? -4.747 -14.782 -8.333 1.00 95.62 188 ASN A C 1
ATOM 1516 O O . ASN A 1 188 ? -5.622 -14.257 -9.022 1.00 95.62 188 ASN A O 1
ATOM 1520 N N . SER A 1 189 ? -4.397 -16.058 -8.479 1.00 91.31 189 SER A N 1
ATOM 1521 C CA . SER A 1 189 ? -5.081 -17.003 -9.362 1.00 91.31 189 SER A CA 1
ATOM 1522 C C . SER A 1 189 ? -5.725 -18.088 -8.505 1.00 91.31 189 SER A C 1
ATOM 1524 O O . SER A 1 189 ? -5.043 -18.979 -8.000 1.00 91.31 189 SER A O 1
ATOM 1526 N N . SER A 1 190 ? -7.043 -17.991 -8.316 1.00 83.25 190 SER A N 1
ATOM 1527 C CA . SER A 1 190 ? -7.846 -18.980 -7.580 1.00 83.25 190 SER A CA 1
ATOM 1528 C C . SER A 1 190 ? -7.373 -19.232 -6.140 1.00 83.25 190 SER A C 1
ATOM 1530 O O . SER A 1 190 ? -7.333 -20.372 -5.684 1.00 83.25 190 SER A O 1
ATOM 1532 N N . GLY A 1 191 ? -7.004 -18.169 -5.417 1.00 81.81 191 GLY A N 1
ATOM 1533 C CA . GLY A 1 191 ? -6.586 -18.244 -4.013 1.00 81.81 191 GLY A CA 1
ATOM 1534 C C . GLY A 1 191 ? -5.099 -18.535 -3.810 1.00 81.81 191 GLY A C 1
ATOM 1535 O O . GLY A 1 191 ? -4.638 -18.559 -2.671 1.00 81.81 191 GLY A O 1
ATOM 1536 N N . LYS A 1 192 ? -4.331 -18.715 -4.893 1.00 90.75 192 LYS A N 1
ATOM 1537 C CA . LYS A 1 192 ? -2.870 -18.792 -4.850 1.00 90.75 192 LYS A CA 1
ATOM 1538 C C . LYS A 1 192 ? -2.268 -17.515 -5.422 1.00 90.75 192 LYS A C 1
ATOM 1540 O O . LYS A 1 192 ? -2.578 -17.132 -6.550 1.00 90.75 192 LYS A O 1
ATOM 1545 N N . VAL A 1 193 ? -1.379 -16.885 -4.660 1.00 93.75 193 VAL A N 1
ATOM 1546 C CA . VAL A 1 193 ? -0.581 -15.755 -5.140 1.00 93.75 193 VAL A CA 1
ATOM 1547 C C . VAL A 1 193 ? 0.697 -16.291 -5.780 1.00 93.75 193 VAL A C 1
ATOM 1549 O O . VAL A 1 193 ? 1.420 -17.073 -5.164 1.00 93.75 193 VAL A O 1
ATOM 1552 N N . VAL A 1 194 ? 0.939 -15.911 -7.032 1.00 95.38 194 VAL A N 1
ATOM 1553 C CA . VAL A 1 194 ? 2.135 -16.275 -7.805 1.00 95.38 194 VAL A CA 1
ATOM 1554 C C . VAL A 1 194 ? 2.787 -15.020 -8.361 1.00 95.38 194 VAL A C 1
ATOM 1556 O O . VAL A 1 194 ? 2.083 -14.086 -8.742 1.00 95.38 194 VAL A O 1
ATOM 1559 N N . GLU A 1 195 ? 4.113 -14.993 -8.399 1.00 95.81 195 GLU A N 1
ATOM 1560 C CA . GLU A 1 195 ? 4.854 -13.938 -9.088 1.00 95.81 195 GLU A CA 1
ATOM 1561 C C . GLU A 1 195 ? 4.642 -14.050 -10.605 1.00 95.81 195 GLU A C 1
ATOM 1563 O O . GLU A 1 195 ? 4.503 -15.153 -11.141 1.00 95.81 195 GLU A O 1
ATOM 1568 N N . ILE A 1 196 ? 4.562 -12.906 -11.278 1.00 95.44 196 ILE A N 1
ATOM 1569 C CA . ILE A 1 196 ? 4.439 -12.792 -12.731 1.00 95.44 196 ILE A CA 1
ATOM 1570 C C . ILE A 1 196 ? 5.542 -11.874 -13.257 1.00 95.44 196 ILE A C 1
ATOM 1572 O O . ILE A 1 196 ? 5.917 -10.907 -12.598 1.00 95.44 196 ILE A O 1
ATOM 1576 N N . GLU A 1 197 ? 6.048 -12.180 -14.449 1.00 89.38 197 GLU A N 1
ATOM 1577 C CA . GLU A 1 197 ? 7.153 -11.429 -15.059 1.00 89.38 197 GLU A CA 1
ATOM 1578 C C . GLU A 1 197 ? 6.710 -10.062 -15.593 1.00 89.38 197 GLU A C 1
ATOM 1580 O O . GLU A 1 197 ? 7.494 -9.117 -15.607 1.00 89.38 197 GLU A O 1
ATOM 1585 N N . GLU A 1 198 ? 5.447 -9.929 -16.002 1.00 87.81 198 GLU A N 1
ATOM 1586 C CA . GLU A 1 198 ? 4.928 -8.723 -16.646 1.00 87.81 198 GLU A CA 1
ATOM 1587 C C . GLU A 1 198 ? 3.825 -8.060 -15.820 1.00 87.81 198 GLU A C 1
ATOM 1589 O O . GLU A 1 198 ? 2.905 -8.710 -15.316 1.00 87.81 198 GLU A O 1
ATOM 1594 N N . SER A 1 199 ? 3.908 -6.732 -15.717 1.00 89.12 199 SER A N 1
ATOM 1595 C CA . SER A 1 199 ? 2.863 -5.901 -15.128 1.00 89.12 199 SER A CA 1
ATOM 1596 C C . SER A 1 199 ? 1.575 -5.992 -15.963 1.00 89.12 199 SER A C 1
ATOM 1598 O O . SER A 1 199 ? 1.665 -6.032 -17.194 1.00 89.12 199 SER A O 1
ATOM 1600 N N . PRO A 1 200 ? 0.375 -5.962 -15.359 1.00 91.88 200 PRO A N 1
ATOM 1601 C CA . PRO A 1 200 ? -0.866 -5.967 -16.123 1.00 91.88 200 PRO A CA 1
ATOM 1602 C C . PRO A 1 200 ? -0.968 -4.729 -17.022 1.00 91.88 200 PRO A C 1
ATOM 1604 O O . PRO A 1 200 ? -0.514 -3.644 -16.659 1.00 91.88 200 PRO A O 1
ATOM 1607 N N . ASP A 1 201 ? -1.599 -4.898 -18.183 1.00 90.69 201 ASP A N 1
ATOM 1608 C CA . ASP A 1 201 ? -1.950 -3.812 -19.105 1.00 90.69 201 ASP A CA 1
ATOM 1609 C C . ASP A 1 201 ? -0.748 -2.974 -19.602 1.00 90.69 201 ASP A C 1
ATOM 1611 O O . ASP A 1 201 ? -0.932 -1.848 -20.051 1.00 90.69 201 ASP A O 1
ATOM 1615 N N . ASN A 1 202 ? 0.482 -3.505 -19.534 1.00 88.00 202 ASN A N 1
ATOM 1616 C CA . ASN A 1 202 ? 1.735 -2.788 -19.829 1.00 88.00 202 ASN A CA 1
ATOM 1617 C C . ASN A 1 202 ? 1.950 -1.537 -18.955 1.00 88.00 202 ASN A C 1
ATOM 1619 O O . ASN A 1 202 ? 2.589 -0.570 -19.373 1.00 88.00 202 ASN A O 1
ATOM 1623 N N . VAL A 1 203 ? 1.426 -1.538 -17.723 1.00 91.19 203 VAL A N 1
ATOM 1624 C CA . VAL A 1 203 ? 1.505 -0.370 -16.832 1.00 91.19 203 VAL A CA 1
ATOM 1625 C C . VAL A 1 203 ? 2.944 0.038 -16.490 1.00 91.19 203 VAL A C 1
ATOM 1627 O O . VAL A 1 203 ? 3.188 1.218 -16.233 1.00 91.19 203 VAL A O 1
ATOM 1630 N N . PHE A 1 204 ? 3.911 -0.882 -16.569 1.00 90.19 204 PHE A N 1
ATOM 1631 C CA . PHE A 1 204 ? 5.328 -0.574 -16.380 1.00 90.19 204 PHE A CA 1
ATOM 1632 C C . PHE A 1 204 ? 5.822 0.552 -17.305 1.00 90.19 204 PHE A C 1
ATOM 1634 O O . PHE A 1 204 ? 6.514 1.459 -16.850 1.00 90.19 204 PHE A O 1
ATOM 1641 N N . GLU A 1 205 ? 5.410 0.574 -18.576 1.00 87.12 205 GLU A N 1
ATOM 1642 C CA . GLU A 1 205 ? 5.839 1.603 -19.540 1.00 87.12 205 GLU A CA 1
ATOM 1643 C C . GLU A 1 205 ? 5.354 3.014 -19.167 1.00 87.12 205 GLU A C 1
ATOM 1645 O O . GLU A 1 205 ? 5.920 4.016 -19.609 1.00 87.12 205 GLU A O 1
ATOM 1650 N N . HIS A 1 206 ? 4.320 3.095 -18.328 1.00 87.56 206 HIS A N 1
ATOM 1651 C CA . HIS A 1 206 ? 3.652 4.334 -17.939 1.00 87.56 206 HIS A CA 1
ATOM 1652 C C . HIS A 1 206 ? 3.909 4.751 -16.499 1.00 87.56 206 HIS A C 1
ATOM 1654 O O . HIS A 1 206 ? 3.795 5.930 -16.179 1.00 87.56 206 HIS A O 1
ATOM 1660 N N . VAL A 1 207 ? 4.206 3.794 -15.623 1.00 89.31 207 VAL A N 1
ATOM 1661 C CA . VAL A 1 207 ? 4.303 4.028 -14.182 1.00 89.31 207 VAL A CA 1
ATOM 1662 C C . VAL A 1 207 ? 5.592 3.460 -13.605 1.00 89.31 207 VAL A C 1
ATOM 1664 O O . VAL A 1 207 ? 5.813 3.626 -12.412 1.00 89.31 207 VAL A O 1
ATOM 1667 N N . GLY A 1 208 ? 6.458 2.827 -14.407 1.00 87.06 208 GLY A N 1
ATOM 1668 C CA . GLY A 1 208 ? 7.759 2.263 -14.021 1.00 87.06 208 GLY A CA 1
ATOM 1669 C C . GLY A 1 208 ? 7.699 1.250 -12.885 1.00 87.06 208 GLY A C 1
ATOM 1670 O O . GLY A 1 208 ? 8.675 1.087 -12.151 1.00 87.06 208 GLY A O 1
ATOM 1671 N N . ILE A 1 209 ? 6.529 0.643 -12.700 1.00 88.25 209 ILE A N 1
ATOM 1672 C CA . ILE A 1 209 ? 6.236 -0.380 -11.704 1.00 88.25 209 ILE A CA 1
ATOM 1673 C C . ILE A 1 209 ? 5.659 -1.566 -12.435 1.00 88.25 209 ILE A C 1
ATOM 1675 O O . ILE A 1 209 ? 4.645 -1.411 -13.143 1.00 88.25 209 ILE A O 1
#

Foldseek 3Di:
DAQLLLLQQVVVVDDPPVLVVLCVVVVHDSVVSVLSSDNPHPHGVDLVNSQSSCVSVVHPNCCSVCGVPPPPVPVCPVLVVVLLVVLLVLCCVVCVQWDKDAWDWQDDDPDIDTFRIFTAGPVRQTQETEHEDPDQPDPVSVVSQLVSCLRRVHQKYKYAYSCQQPDPVCPDVQFGDPVRGRMWMWGDDPNDIDTDPADPPNCCRRRSD

Mean predicted aligned error: 14.06 Å

Radius of gyration: 21.71 Å; Cα contacts (8 Å, |Δi|>4): 333; chains: 1; bounding box: 42×41×57 Å

Sequence (209 aa):
MDSQTRKKNIRARLKRGDLKKLSEELDMSYSYLSQAFSPGSKFTFTDELARKVEKKMDWPVGALEEGPEAHPSESINPMLIVANKLRSREFALFYRMKTIRAPYRVNTGYLAKTADIAILEDDFTTYALGKQSEDITNEQCVADLVLMMAMSGAKYGFLYSPSSGIDPAWQNAHRYFDEKRESRWFKNSSGKVVEIEESPDNVFEHVGI

pLDDT: mean 85.75, std 12.18, range [34.31, 98.0]